Protein AF-A0AAP0WUQ5-F1 (afdb_monomer_lite)

Foldseek 3Di:
DDDDDDDDDDDDDDDDDDDDDPPPPPPPPQDWFQAPPPNPVRSVATDGFPDKAWDPDDPNDIQIETEHEDADDDPPPLLPDFWDPFDDLVCQLNQLSNCVRVVHFKYWYWYDTNFWIWTKIFGHDVVLNVLSVVQVVCLCPQAVVVLVVCVVVDVDPDCVVVVVVSDDDPDDPCRVVNSVVSVVRRVVMDGPFGDGPPDGDPDDDD

InterPro domains:
  IPR011335 Restriction endonuclease type II-like [SSF52980] (41-151)
  IPR011604 PD-(D/E)XK endonuclease-like domain superfamily [G3DSA:3.90.320.10] (23-156)
  IPR019080 YqaJ viral recombinase [PF09588] (40-101)
  IPR051703 NF-kappa-B Signaling Regulator [PTHR46609] (39-187)

Secondary structure (DSSP, 8-state):
--------------------------------EETTTT-GGGTT-EE--SEEEE---STT---EEEEEEE----SS-GGGPPPPSS--GGGHHHHHHHHHHTT-SEEEEEEEETTEEEEEEEE--HHHHHHHHHHHHHHIIIIIHHHHHHHHHS--S-HHHH-GGGSPPSS-TTHHHHHHHHHHHHHH-EEEEEEETTB-------

pLDDT: mean 79.52, std 23.61, range [27.22, 98.44]

Structure (mmCIF, N/CA/C/O backbone):
data_AF-A0AAP0WUQ5-F1
#
_entry.id   AF-A0AAP0WUQ5-F1
#
loop_
_atom_site.group_PDB
_atom_site.id
_atom_site.type_symbol
_atom_site.label_atom_id
_atom_site.label_alt_id
_atom_site.label_comp_id
_atom_site.label_asym_id
_atom_site.label_entity_id
_atom_site.label_seq_id
_atom_site.pdbx_PDB_ins_code
_atom_site.Cartn_x
_atom_site.Cartn_y
_atom_site.Cartn_z
_atom_site.occupancy
_atom_site.B_iso_or_equiv
_atom_site.auth_seq_id
_atom_site.auth_comp_id
_atom_site.auth_asym_id
_atom_site.auth_atom_id
_atom_site.pdbx_PDB_model_num
ATOM 1 N N . MET A 1 1 ? -44.887 55.608 -6.976 1.00 32.12 1 MET A N 1
ATOM 2 C CA . MET A 1 1 ? -44.140 56.815 -7.387 1.00 32.12 1 MET A CA 1
ATOM 3 C C . MET A 1 1 ? -42.758 56.378 -7.845 1.00 32.12 1 MET A C 1
ATOM 5 O O . MET A 1 1 ? -42.096 55.706 -7.069 1.00 32.12 1 MET A O 1
ATOM 9 N N . ASN A 1 2 ? -42.420 56.746 -9.091 1.00 30.72 2 ASN A N 1
ATOM 10 C CA . ASN A 1 2 ? -41.161 56.584 -9.854 1.00 30.72 2 ASN A CA 1
ATO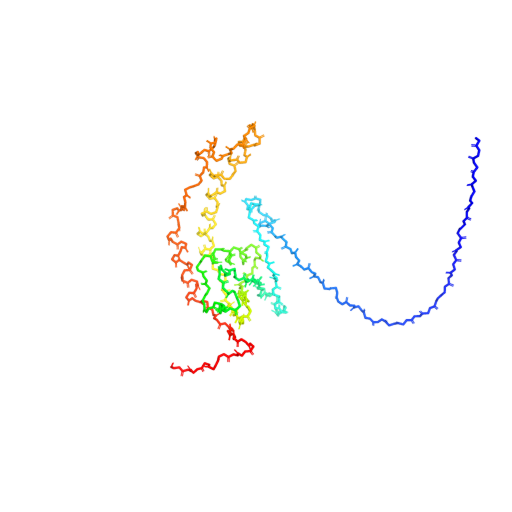M 11 C C . ASN A 1 2 ? -40.733 55.125 -10.136 1.00 30.72 2 ASN A C 1
ATOM 13 O O . ASN A 1 2 ? -40.459 54.387 -9.204 1.00 30.72 2 ASN A O 1
ATOM 17 N N . GLY A 1 3 ? -40.747 54.588 -11.370 1.00 27.61 3 GLY A N 1
ATOM 18 C CA . GLY A 1 3 ? -40.308 55.127 -12.684 1.00 27.61 3 GLY A CA 1
ATOM 19 C C . GLY A 1 3 ? -38.857 54.654 -12.910 1.00 27.61 3 GLY A C 1
ATOM 20 O O . GLY A 1 3 ? -38.065 54.838 -12.000 1.00 27.61 3 GLY A O 1
ATOM 21 N N . MET A 1 4 ? -38.393 53.971 -13.965 1.00 29.41 4 MET A N 1
ATOM 22 C CA . MET A 1 4 ? -38.595 53.962 -15.429 1.00 29.41 4 MET A CA 1
ATOM 23 C C . MET A 1 4 ? -37.992 52.619 -15.955 1.00 29.41 4 MET A C 1
ATOM 25 O O . MET A 1 4 ? -37.064 52.112 -15.337 1.00 29.41 4 MET A O 1
ATOM 29 N N . MET A 1 5 ? -38.584 51.898 -16.926 1.00 29.69 5 MET A N 1
ATOM 30 C CA . MET A 1 5 ? -38.261 51.896 -18.382 1.00 29.69 5 MET A CA 1
ATOM 31 C C . MET A 1 5 ? -36.777 51.575 -18.724 1.00 29.69 5 MET A C 1
ATOM 33 O O . MET A 1 5 ? -35.893 52.133 -18.103 1.00 29.69 5 MET A O 1
ATOM 37 N N . HIS A 1 6 ? -36.371 50.760 -19.713 1.00 29.52 6 HIS A N 1
ATOM 38 C CA . HIS A 1 6 ? -36.998 50.325 -20.965 1.00 29.52 6 HIS A CA 1
ATOM 39 C C . HIS A 1 6 ? -36.266 49.097 -21.585 1.00 29.52 6 HIS A C 1
ATOM 41 O O . HIS A 1 6 ? -35.111 48.808 -21.291 1.00 29.52 6 HIS A O 1
ATOM 47 N N . ARG A 1 7 ? -36.997 48.422 -22.481 1.00 30.56 7 ARG A N 1
ATOM 48 C CA . ARG A 1 7 ? -36.724 47.253 -23.354 1.00 30.56 7 ARG A CA 1
ATOM 49 C C . ARG A 1 7 ? -35.517 47.395 -24.312 1.00 30.56 7 ARG A C 1
ATOM 51 O O . ARG A 1 7 ? -35.267 48.500 -24.77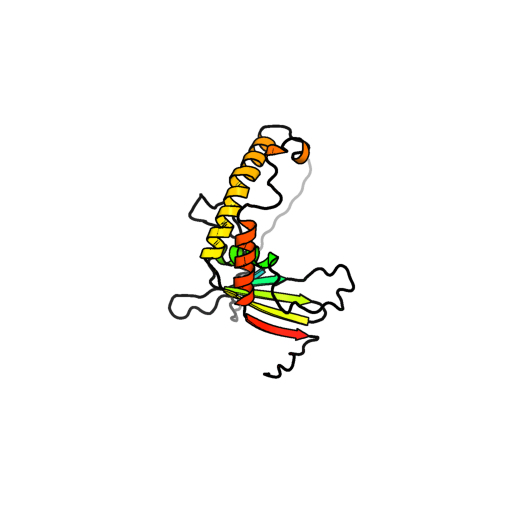1 1.00 30.56 7 ARG A O 1
ATOM 58 N N . SER A 1 8 ? -34.958 46.282 -24.819 1.00 28.86 8 SER A N 1
ATOM 59 C CA . SER A 1 8 ? -35.327 45.724 -26.149 1.00 28.86 8 SER A CA 1
ATOM 60 C C . SER A 1 8 ? -34.422 44.578 -26.635 1.00 28.86 8 SER A C 1
ATOM 62 O O . SER A 1 8 ? -33.200 44.670 -26.617 1.00 28.86 8 SER A O 1
ATOM 64 N N . MET A 1 9 ? -35.071 43.543 -27.179 1.00 30.91 9 MET A N 1
ATOM 65 C CA . MET A 1 9 ? -34.526 42.549 -28.110 1.00 30.91 9 MET A CA 1
ATOM 66 C C . MET A 1 9 ? -34.029 43.201 -29.411 1.00 30.91 9 MET A C 1
ATOM 68 O O . MET A 1 9 ? -34.664 44.140 -29.899 1.00 30.91 9 MET A O 1
ATOM 72 N N . LYS A 1 10 ? -33.009 42.596 -30.037 1.00 33.47 10 LYS A N 1
ATOM 73 C CA . LYS A 1 10 ? -32.906 42.439 -31.499 1.00 33.47 10 LYS A CA 1
ATOM 74 C C . LYS A 1 10 ? -32.262 41.090 -31.837 1.00 33.47 10 LYS A C 1
ATOM 76 O O . LYS A 1 10 ? -31.180 40.778 -31.356 1.00 33.47 10 LYS A O 1
ATOM 81 N N . GLN A 1 11 ? -32.960 40.316 -32.666 1.00 34.00 11 GLN A N 1
ATOM 82 C CA . GLN A 1 11 ? -32.428 39.186 -33.427 1.00 34.00 11 GLN A CA 1
ATOM 83 C C . GLN A 1 11 ? -31.662 39.704 -34.656 1.00 34.00 11 GLN A C 1
ATOM 85 O O . GLN A 1 11 ? -32.026 40.738 -35.219 1.00 34.00 11 GLN A O 1
ATOM 90 N N . GLY A 1 12 ? -30.653 38.952 -35.095 1.00 29.94 12 GLY A N 1
ATOM 91 C CA . GLY A 1 12 ? -29.965 39.118 -36.375 1.00 29.94 12 GLY A CA 1
ATOM 92 C C . GLY A 1 12 ? -29.298 37.800 -36.775 1.00 29.94 12 GLY A C 1
ATOM 93 O O . GLY A 1 12 ? -28.529 37.242 -35.999 1.00 29.94 12 GLY A O 1
ATOM 94 N N . VAL A 1 13 ? -29.664 37.290 -37.950 1.00 34.25 13 VAL A N 1
ATOM 95 C CA . VAL A 1 13 ? -29.296 35.991 -38.542 1.00 34.25 13 VAL A CA 1
ATOM 96 C C . VAL A 1 13 ? -28.182 36.167 -39.585 1.00 34.25 13 VAL A C 1
ATOM 98 O O . VAL A 1 13 ? -28.161 37.181 -40.279 1.00 34.25 13 VAL A O 1
ATOM 101 N N . GLY A 1 14 ? -27.349 35.128 -39.753 1.00 29.52 14 GLY A N 1
ATOM 102 C CA . GLY A 1 14 ? -26.458 34.873 -40.904 1.00 29.52 14 GLY A CA 1
ATOM 103 C C . GLY A 1 14 ? -24.976 34.906 -40.511 1.00 29.52 14 GLY A C 1
ATOM 104 O O . GLY A 1 14 ? -24.548 35.841 -39.855 1.00 29.52 14 GLY A O 1
ATOM 105 N N . GLY A 1 15 ? -24.100 33.950 -40.821 1.00 29.70 15 GLY A N 1
ATOM 106 C CA . GLY A 1 15 ? -24.098 32.816 -41.744 1.00 29.70 15 GLY A CA 1
ATOM 107 C C . GLY A 1 15 ? -22.665 32.709 -42.297 1.00 29.70 15 GLY A C 1
ATOM 108 O O . GLY A 1 15 ? -22.121 33.718 -42.732 1.00 29.70 15 GLY A O 1
ATOM 109 N N . GLY A 1 16 ? -22.029 31.532 -42.257 1.00 27.39 16 GLY A N 1
ATOM 110 C CA . GLY A 1 16 ? -20.684 31.334 -42.827 1.00 27.39 16 GLY A CA 1
ATOM 111 C C . GLY A 1 16 ? -19.876 30.253 -42.112 1.00 27.39 16 GLY A C 1
ATOM 112 O O . GLY A 1 16 ? -19.502 30.422 -40.959 1.00 27.39 16 GLY A O 1
ATOM 113 N N . GLY A 1 17 ? -19.660 29.126 -42.792 1.00 27.22 17 GLY A N 1
ATOM 114 C CA . GLY A 1 17 ? -19.104 27.902 -42.224 1.00 27.22 17 GLY A CA 1
ATOM 115 C C . GLY A 1 17 ? -17.581 27.799 -42.212 1.00 27.22 17 GLY A C 1
ATOM 116 O O . GLY A 1 17 ? -16.864 28.654 -42.723 1.00 27.22 17 GLY A O 1
ATOM 117 N N . GLY A 1 18 ? -17.107 26.663 -41.695 1.00 28.41 18 GLY A N 1
ATOM 118 C CA . GLY A 1 18 ? -15.755 26.178 -41.945 1.00 28.41 18 GLY A CA 1
ATOM 119 C C . GLY A 1 18 ? -15.103 25.448 -40.776 1.00 28.41 18 GLY A C 1
ATOM 120 O O . GLY A 1 18 ? -14.531 26.101 -39.919 1.00 28.41 18 GLY A O 1
ATOM 121 N N . ARG A 1 19 ? -15.069 24.109 -40.895 1.00 33.44 19 ARG A N 1
ATOM 122 C CA . ARG A 1 19 ? -14.004 23.182 -40.446 1.00 33.44 19 ARG A CA 1
ATOM 123 C C . ARG A 1 19 ? -13.852 23.070 -38.918 1.00 33.44 19 ARG A C 1
ATOM 125 O O . ARG A 1 19 ? -13.488 24.009 -38.238 1.00 33.44 19 ARG A O 1
ATOM 132 N N . GLY A 1 20 ? -14.159 21.928 -38.317 1.00 34.47 20 GLY A N 1
ATOM 133 C CA . GLY A 1 20 ? -13.519 20.653 -38.626 1.00 34.47 20 GLY A CA 1
ATOM 134 C C . GLY A 1 20 ? -12.408 20.443 -37.603 1.00 34.47 20 GLY A C 1
ATOM 135 O O . GLY A 1 20 ? -11.320 20.986 -37.754 1.00 34.47 20 GLY A O 1
ATOM 136 N N . GLY A 1 21 ? -12.733 19.699 -36.551 1.00 29.34 21 GLY A N 1
ATOM 137 C CA . GLY A 1 21 ? -11.849 19.411 -35.433 1.00 29.34 21 GLY A CA 1
ATOM 138 C C . GLY A 1 21 ? -12.673 19.155 -34.183 1.00 29.34 21 GLY A C 1
ATOM 139 O O . GLY A 1 21 ? -12.724 20.004 -33.299 1.00 29.34 21 GLY A O 1
ATOM 140 N N . GLU A 1 22 ? -13.352 18.007 -34.127 1.00 34.97 22 GLU A N 1
ATOM 141 C CA . GLU A 1 22 ? -13.734 17.431 -32.840 1.00 34.97 22 GLU A CA 1
ATOM 142 C C . GLU A 1 22 ? -12.432 17.205 -32.073 1.00 34.97 22 GLU A C 1
ATOM 144 O O . GLU A 1 22 ? -11.667 16.277 -32.342 1.00 34.97 22 GLU A O 1
ATOM 149 N N . VAL A 1 23 ? -12.124 18.138 -31.176 1.00 37.25 23 VAL A N 1
ATOM 150 C CA . VAL A 1 23 ? -11.109 17.935 -30.153 1.00 37.25 23 VAL A CA 1
ATOM 151 C C . VAL A 1 23 ? -11.651 16.792 -29.317 1.00 37.25 23 VAL A C 1
ATOM 153 O O . VAL A 1 23 ? -12.631 16.975 -28.597 1.00 37.25 23 VAL A O 1
ATOM 156 N N . GLY A 1 24 ? -11.059 15.609 -29.501 1.00 36.38 24 GLY A N 1
ATOM 157 C CA . GLY A 1 24 ? -11.380 14.419 -28.731 1.00 36.38 24 GLY A CA 1
ATOM 158 C C . GLY A 1 24 ? -11.493 14.810 -27.269 1.00 36.38 24 GLY A C 1
ATOM 159 O O . GLY A 1 24 ? -10.563 15.381 -26.694 1.00 36.38 24 GLY A O 1
ATOM 160 N N . GLU A 1 25 ? -12.677 14.589 -26.715 1.00 36.62 25 GLU A N 1
ATOM 161 C CA . GLU A 1 25 ? -12.984 14.882 -25.332 1.00 36.62 25 GLU A CA 1
ATOM 162 C C . GLU A 1 25 ? -11.948 14.153 -24.474 1.00 36.62 25 GLU A C 1
ATOM 164 O O . GLU A 1 25 ? -11.941 12.924 -24.378 1.00 36.62 25 GLU A O 1
ATOM 169 N N . HIS A 1 26 ? -11.003 14.904 -23.902 1.00 34.97 26 HIS A N 1
ATOM 170 C CA . HIS A 1 26 ? -10.117 14.388 -22.873 1.00 34.97 26 HIS A CA 1
ATOM 171 C C . HIS A 1 26 ? -11.007 14.019 -21.690 1.00 34.97 26 HIS A C 1
ATOM 173 O O . HIS A 1 26 ? -11.284 14.854 -20.824 1.00 34.97 26 HIS A O 1
ATOM 179 N N . ARG A 1 27 ? -11.486 12.772 -21.672 1.00 37.56 27 ARG A N 1
ATOM 180 C CA . ARG A 1 27 ? -12.224 12.201 -20.553 1.00 37.56 27 ARG A CA 1
ATOM 181 C C . ARG A 1 27 ? -11.263 12.177 -19.374 1.0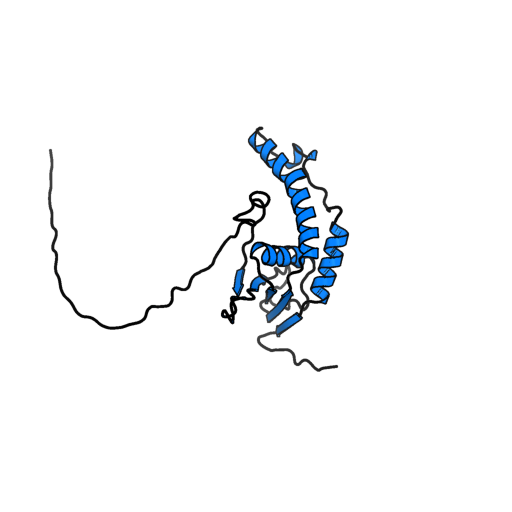0 37.56 27 ARG A C 1
ATOM 183 O O . ARG A 1 27 ? -10.409 11.305 -19.243 1.00 37.56 27 ARG A O 1
ATOM 190 N N . ARG A 1 28 ? -11.338 13.227 -18.562 1.00 39.00 28 ARG A N 1
ATOM 191 C CA . ARG A 1 28 ? -10.527 13.399 -17.366 1.00 39.00 28 ARG A CA 1
ATOM 192 C C . ARG A 1 28 ? -11.108 12.466 -16.313 1.00 39.00 28 ARG A C 1
ATOM 194 O O . ARG A 1 28 ? -11.979 12.857 -15.545 1.00 39.00 28 ARG A O 1
ATOM 201 N N . VAL A 1 29 ? -10.662 11.218 -16.320 1.00 45.06 29 VAL A N 1
ATOM 202 C CA . VAL A 1 29 ? -11.078 10.222 -15.335 1.00 45.06 29 VAL A CA 1
ATOM 203 C C . VAL A 1 29 ? -10.318 10.495 -14.034 1.00 45.06 29 VAL A C 1
ATOM 205 O O . VAL A 1 29 ? -9.322 9.855 -13.727 1.00 45.06 29 VAL A O 1
ATOM 208 N N . LYS A 1 30 ? -10.752 11.511 -13.281 1.00 48.88 30 LYS A N 1
ATOM 209 C CA . LYS A 1 30 ? -10.561 11.521 -11.826 1.00 48.88 30 LYS A CA 1
ATOM 210 C C . LYS A 1 30 ? -11.760 10.795 -11.238 1.00 48.88 30 LYS A C 1
ATOM 212 O O . LYS A 1 30 ? -12.719 11.428 -10.808 1.00 48.88 30 LYS A O 1
ATOM 217 N N . GLU A 1 31 ? -11.742 9.474 -11.319 1.00 62.38 31 GLU A N 1
ATOM 218 C CA . GLU A 1 31 ? -12.780 8.650 -10.714 1.00 62.38 31 GLU A CA 1
ATOM 219 C C . GLU A 1 31 ? -12.293 8.236 -9.325 1.00 62.38 31 GLU A C 1
ATOM 221 O O . GLU A 1 31 ? -11.398 7.410 -9.175 1.00 62.38 31 GLU A O 1
ATOM 226 N N . PHE A 1 32 ? -12.858 8.877 -8.299 1.00 67.56 32 PHE A N 1
ATOM 227 C CA . PHE A 1 32 ? -12.909 8.280 -6.971 1.00 67.56 32 PHE A CA 1
ATOM 228 C C . PHE A 1 32 ? -13.857 7.089 -7.075 1.00 67.56 32 PHE A C 1
ATOM 230 O O . PHE A 1 32 ? -15.034 7.275 -7.395 1.00 67.56 32 PHE A O 1
ATOM 237 N N . LEU A 1 33 ? -13.342 5.881 -6.861 1.00 72.50 33 LEU A N 1
ATOM 238 C CA . LEU A 1 33 ? -14.138 4.663 -6.942 1.00 72.50 33 LEU A CA 1
ATOM 239 C C . LEU A 1 33 ? -14.355 4.097 -5.547 1.00 72.50 33 LEU A C 1
ATOM 241 O O . LEU A 1 33 ? -13.400 3.855 -4.812 1.00 72.50 33 LEU A O 1
ATOM 245 N N . VAL A 1 34 ? -15.622 3.871 -5.209 1.00 70.69 34 VAL A N 1
ATOM 246 C CA . VAL A 1 34 ? -16.022 3.062 -4.057 1.00 70.69 34 VAL A CA 1
ATOM 247 C C . VAL A 1 34 ? -16.054 1.607 -4.513 1.00 70.69 34 VAL A C 1
ATOM 249 O O . VAL A 1 34 ? -16.606 1.292 -5.573 1.00 70.69 34 VAL A O 1
ATOM 252 N N . TYR A 1 35 ? -15.413 0.732 -3.747 1.00 67.88 35 TYR A N 1
ATOM 253 C CA . TYR A 1 35 ? -15.346 -0.690 -4.041 1.00 67.88 35 TYR A CA 1
ATOM 254 C C . TYR A 1 35 ? -16.743 -1.303 -3.989 1.00 67.88 35 TYR A C 1
ATOM 256 O O . TYR A 1 35 ? -17.580 -0.903 -3.186 1.00 67.88 35 TYR A O 1
ATOM 264 N N . GLY A 1 36 ? -17.007 -2.267 -4.871 1.00 57.31 36 GLY A N 1
ATOM 265 C CA . GLY A 1 36 ? -18.298 -2.943 -4.872 1.00 57.31 36 GLY A CA 1
ATOM 266 C C . GLY A 1 36 ? -19.472 -2.018 -5.204 1.00 57.31 36 GLY A C 1
ATOM 267 O O . GLY A 1 36 ? -20.509 -2.108 -4.563 1.00 57.31 36 GLY A O 1
ATOM 268 N N . ASN A 1 37 ? -19.392 -1.199 -6.262 1.00 53.69 37 ASN A N 1
ATOM 269 C CA . ASN A 1 37 ? -20.534 -0.399 -6.762 1.00 53.69 37 ASN A CA 1
ATOM 270 C C . ASN A 1 37 ? -21.787 -1.251 -7.141 1.00 53.69 37 ASN A C 1
ATOM 272 O O . ASN A 1 37 ? -22.817 -0.727 -7.556 1.00 53.69 37 ASN A O 1
ATOM 276 N N . THR A 1 38 ? -21.698 -2.580 -6.996 1.00 51.81 38 THR A N 1
ATOM 277 C CA . THR A 1 38 ? -22.772 -3.581 -7.083 1.00 51.81 38 THR A CA 1
ATOM 278 C C . THR A 1 38 ? -22.887 -4.504 -5.850 1.00 51.81 38 THR A C 1
ATOM 280 O O . THR A 1 38 ? -23.856 -5.256 -5.768 1.00 51.81 38 THR A O 1
ATOM 283 N N . ASN A 1 39 ? -21.945 -4.463 -4.894 1.00 61.16 39 ASN A N 1
ATOM 284 C CA . ASN A 1 39 ? -21.931 -5.252 -3.657 1.00 61.16 39 ASN A CA 1
ATOM 285 C C . ASN A 1 39 ? -21.860 -4.330 -2.425 1.00 61.16 39 ASN A C 1
ATOM 287 O O . ASN A 1 39 ? -20.799 -3.821 -2.073 1.00 61.16 39 ASN A O 1
ATOM 291 N N . LEU A 1 40 ? -23.003 -4.149 -1.759 1.00 67.00 40 LEU A N 1
ATOM 292 C CA . LEU A 1 40 ? -23.164 -3.245 -0.613 1.00 67.00 40 LEU A CA 1
ATOM 293 C C . LEU A 1 40 ? -22.309 -3.623 0.610 1.00 67.00 40 LEU A C 1
ATOM 295 O O . LEU A 1 40 ? -22.149 -2.801 1.504 1.00 67.00 40 LEU A O 1
ATOM 299 N N . GLU A 1 41 ? -21.757 -4.838 0.672 1.00 74.56 41 GLU A N 1
ATOM 300 C CA . GLU A 1 41 ? -20.924 -5.289 1.799 1.00 74.56 41 GLU A CA 1
ATOM 301 C C . GLU A 1 41 ? -19.550 -4.596 1.865 1.00 74.56 41 GLU A C 1
ATOM 303 O O . GLU A 1 41 ? -18.878 -4.640 2.897 1.00 74.56 41 GLU A O 1
ATOM 308 N N . ASP A 1 42 ? -19.142 -3.943 0.775 1.00 81.62 42 ASP A N 1
ATOM 309 C CA . ASP A 1 42 ? -17.801 -3.396 0.563 1.00 81.62 42 ASP A CA 1
ATOM 310 C C . ASP A 1 42 ? -17.773 -1.867 0.361 1.00 81.62 42 ASP A C 1
ATOM 312 O O . ASP A 1 42 ? -16.724 -1.298 0.052 1.00 81.62 42 ASP A O 1
ATOM 316 N N . ASP A 1 43 ? -18.899 -1.185 0.599 1.00 85.06 43 ASP A N 1
ATOM 317 C CA . ASP A 1 43 ? -19.091 0.264 0.393 1.00 85.06 43 ASP A CA 1
ATOM 318 C C . ASP A 1 43 ? -18.188 1.173 1.255 1.00 85.06 43 ASP A C 1
ATOM 320 O O . ASP A 1 43 ? -18.138 2.395 1.090 1.00 85.06 43 ASP A O 1
ATOM 324 N N . TRP A 1 44 ? -17.455 0.565 2.179 1.00 90.69 44 TRP A N 1
ATOM 325 C CA . TRP A 1 44 ? -16.521 1.190 3.097 1.00 90.69 44 TRP A CA 1
ATOM 326 C C . TRP A 1 44 ? -15.082 1.253 2.570 1.00 90.69 44 TRP A C 1
ATOM 328 O O . TRP A 1 44 ? -14.223 1.876 3.201 1.00 90.69 44 TRP A O 1
ATOM 338 N N . LEU A 1 45 ? -14.806 0.635 1.419 1.00 92.75 45 LEU A N 1
ATOM 339 C CA . LEU A 1 45 ? -13.521 0.702 0.729 1.00 92.75 45 LEU A CA 1
ATOM 340 C C . LEU A 1 45 ? -13.606 1.642 -0.470 1.00 92.75 45 LEU A C 1
ATOM 342 O O . LEU A 1 45 ? -14.568 1.619 -1.230 1.00 92.75 45 LEU A O 1
ATOM 346 N N . ALA A 1 46 ? -12.571 2.452 -0.678 1.00 92.00 46 ALA A N 1
ATOM 347 C CA . ALA A 1 46 ? -12.484 3.322 -1.842 1.00 92.00 46 ALA A CA 1
ATOM 348 C C . ALA A 1 46 ? -11.035 3.567 -2.274 1.00 92.00 46 ALA A C 1
ATOM 350 O O . ALA A 1 46 ? -10.100 3.448 -1.479 1.00 92.00 46 ALA A O 1
ATOM 351 N N . ALA A 1 47 ? -10.869 3.936 -3.540 1.00 91.94 47 ALA A N 1
ATOM 352 C CA . ALA A 1 47 ? -9.596 4.212 -4.182 1.00 91.94 47 ALA A CA 1
ATOM 353 C C . ALA A 1 47 ? -9.631 5.545 -4.933 1.00 91.94 47 ALA A C 1
ATOM 355 O O . ALA A 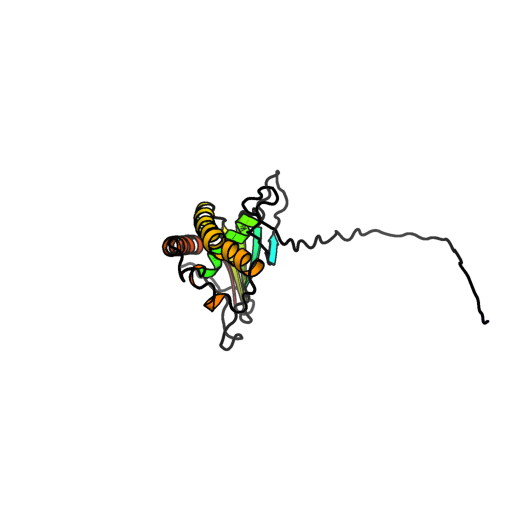1 47 ? -10.653 5.967 -5.475 1.00 91.94 47 ALA A O 1
ATOM 356 N N . SER A 1 48 ? -8.471 6.193 -4.985 1.00 92.88 48 SER A N 1
ATOM 357 C CA . SER A 1 48 ? -8.231 7.393 -5.780 1.00 92.88 48 SER A CA 1
ATOM 358 C C . SER A 1 48 ? -6.837 7.283 -6.391 1.00 92.88 48 SER A C 1
ATOM 360 O O . SER A 1 48 ? -5.880 7.729 -5.756 1.00 92.88 48 SER A O 1
ATOM 362 N N . PRO A 1 49 ? -6.693 6.661 -7.569 1.00 93.75 49 PRO A N 1
ATOM 363 C CA . PRO A 1 49 ? -5.399 6.571 -8.232 1.00 93.75 49 PRO A CA 1
ATOM 364 C C . PRO A 1 49 ? -4.953 7.937 -8.772 1.00 93.75 49 PRO A C 1
ATOM 366 O O . PRO A 1 49 ? -5.788 8.792 -9.083 1.00 93.75 49 PRO A O 1
ATOM 369 N N . ASP A 1 50 ? -3.645 8.128 -8.958 1.00 94.31 50 ASP A N 1
ATOM 370 C CA . ASP A 1 50 ? -3.119 9.322 -9.638 1.00 94.31 50 ASP A CA 1
ATOM 371 C C . ASP A 1 50 ? -3.432 9.314 -11.141 1.00 94.31 50 ASP A C 1
ATOM 373 O O . ASP A 1 50 ? -3.568 10.370 -11.768 1.00 94.31 50 ASP A O 1
ATOM 377 N N . GLY A 1 51 ? -3.595 8.124 -11.724 1.00 91.81 51 GLY A N 1
ATOM 378 C CA . GLY A 1 51 ? -4.097 7.947 -13.080 1.00 91.81 51 GLY A CA 1
ATOM 379 C C . GLY A 1 51 ? -4.471 6.503 -13.403 1.00 91.81 51 GLY A C 1
ATOM 380 O O . GLY A 1 51 ? -4.180 5.575 -12.652 1.00 91.81 51 GLY A O 1
ATOM 381 N N . VAL A 1 52 ? -5.101 6.316 -14.560 1.00 90.62 52 VAL A N 1
ATOM 382 C CA . VAL A 1 52 ? -5.402 5.001 -15.139 1.00 90.62 52 VAL A CA 1
ATOM 383 C C . VAL A 1 52 ? -4.690 4.903 -16.481 1.00 90.62 52 VAL A C 1
ATOM 385 O O . VAL A 1 52 ? -4.728 5.843 -17.278 1.00 90.62 52 VAL A O 1
ATOM 388 N N . VAL A 1 53 ? -4.040 3.772 -16.731 1.00 85.69 53 VAL A N 1
ATOM 389 C CA . VAL A 1 53 ? -3.401 3.451 -18.004 1.00 85.69 53 VAL A CA 1
ATOM 390 C C . VAL A 1 53 ? -4.265 2.419 -18.713 1.00 85.69 53 VAL A C 1
ATOM 392 O O . VAL A 1 53 ? -4.440 1.304 -18.234 1.00 85.69 53 VAL A O 1
ATOM 395 N N . ILE A 1 54 ? -4.846 2.802 -19.846 1.00 80.50 54 ILE A N 1
ATOM 396 C CA . ILE A 1 54 ? -5.689 1.914 -20.648 1.00 80.50 54 ILE A CA 1
ATOM 397 C C . ILE A 1 54 ? -4.889 1.531 -21.885 1.00 80.50 54 ILE A C 1
ATOM 399 O O . ILE A 1 54 ? -4.708 2.360 -22.781 1.00 80.50 54 ILE A O 1
ATOM 403 N N . ASP A 1 55 ? -4.419 0.285 -21.945 1.00 66.44 55 ASP A N 1
ATOM 404 C CA . ASP A 1 55 ? -3.899 -0.252 -23.198 1.00 66.44 55 ASP A CA 1
ATOM 405 C C . ASP A 1 55 ? -5.048 -0.402 -24.197 1.00 66.44 55 ASP A C 1
ATOM 407 O O . ASP A 1 55 ? -6.159 -0.814 -23.844 1.00 66.44 55 ASP A O 1
ATOM 411 N N . LYS A 1 56 ? -4.807 -0.007 -25.454 1.00 55.44 56 LYS A N 1
ATOM 412 C CA . LYS A 1 56 ? -5.824 -0.070 -26.513 1.00 55.44 56 LYS A CA 1
ATOM 413 C C . LYS A 1 56 ? -6.437 -1.467 -26.540 1.00 55.44 56 LYS A C 1
ATOM 415 O O . LYS A 1 56 ? -5.717 -2.449 -26.684 1.00 55.44 56 LYS A O 1
ATOM 420 N N . ILE A 1 57 ? -7.767 -1.521 -26.451 1.00 53.47 57 ILE A N 1
ATOM 421 C CA . ILE A 1 57 ? -8.566 -2.747 -26.508 1.00 53.47 57 ILE A CA 1
ATOM 422 C C . ILE A 1 57 ? -8.148 -3.558 -27.740 1.00 53.47 57 ILE A C 1
ATOM 424 O O . ILE A 1 57 ? -8.523 -3.238 -28.868 1.00 53.47 57 ILE A O 1
ATOM 428 N N . LEU A 1 58 ? -7.382 -4.621 -27.523 1.00 44.22 58 LEU A N 1
ATOM 429 C CA . LEU A 1 58 ? -7.148 -5.672 -28.498 1.00 44.22 58 LEU A CA 1
ATOM 430 C C . LEU A 1 58 ? -7.954 -6.878 -28.016 1.00 44.22 58 LEU A C 1
ATOM 432 O O . LEU A 1 58 ? -7.685 -7.436 -26.960 1.00 44.22 58 LEU A O 1
ATOM 436 N N . TYR A 1 59 ? -8.979 -7.253 -28.782 1.00 44.97 59 TYR A N 1
ATOM 437 C CA . TYR A 1 59 ? -9.732 -8.502 -28.598 1.00 44.97 59 TYR A CA 1
ATOM 438 C C . TYR A 1 59 ? -10.514 -8.658 -27.278 1.00 44.97 59 TYR A C 1
ATOM 440 O O . TYR A 1 59 ? -10.616 -9.756 -26.742 1.00 44.97 59 TYR A O 1
ATOM 448 N N . GLY A 1 60 ? -11.128 -7.585 -26.768 1.00 47.91 60 GLY A N 1
ATOM 449 C CA . GLY A 1 60 ? -12.178 -7.696 -25.740 1.00 47.91 60 GLY A CA 1
ATOM 450 C C . GLY A 1 60 ? -11.710 -7.999 -24.312 1.00 47.91 60 GLY A C 1
ATOM 451 O O . GLY A 1 60 ? -12.554 -8.117 -23.430 1.00 47.91 60 GLY A O 1
ATOM 452 N N . SER A 1 61 ? -10.399 -8.061 -24.065 1.00 50.12 61 SER A N 1
ATOM 453 C CA . SER A 1 61 ? -9.812 -8.102 -22.723 1.00 50.12 61 SER A CA 1
ATOM 454 C C . SER A 1 61 ? -8.766 -6.998 -22.619 1.00 50.12 61 SER A C 1
ATOM 456 O O . SER A 1 61 ? -7.633 -7.156 -23.062 1.00 50.12 61 SER A O 1
ATOM 458 N N . SER A 1 62 ? -9.154 -5.835 -22.102 1.00 52.69 62 SER A N 1
ATOM 459 C CA . SER A 1 62 ? -8.208 -4.761 -21.800 1.00 52.69 62 SER A CA 1
ATOM 460 C C . SER A 1 62 ? -7.516 -5.056 -20.471 1.00 52.69 62 SER A C 1
ATOM 462 O O . SER A 1 62 ? -8.164 -4.987 -19.430 1.00 52.69 62 SER A O 1
ATOM 464 N N . SER A 1 63 ? -6.212 -5.344 -20.504 1.00 68.44 63 SER A N 1
ATOM 465 C CA . SER A 1 63 ? -5.346 -5.295 -19.322 1.00 68.44 63 SER A CA 1
ATOM 466 C C . SER A 1 63 ? -5.103 -3.829 -18.964 1.00 68.44 63 SER A C 1
ATOM 468 O O . SER A 1 63 ? -4.209 -3.180 -19.512 1.00 68.44 63 SER A O 1
ATOM 470 N N . GLY A 1 64 ? -5.962 -3.272 -18.118 1.00 83.44 64 GLY A N 1
ATOM 471 C CA . GLY A 1 64 ? -5.801 -1.915 -17.607 1.00 83.44 64 GLY A CA 1
ATOM 472 C C . GLY A 1 64 ? -4.799 -1.866 -16.455 1.00 83.44 64 GLY A C 1
ATOM 473 O O . GLY A 1 64 ? -4.623 -2.841 -15.720 1.00 83.44 64 GLY A O 1
ATOM 474 N N . GLY A 1 65 ? -4.150 -0.716 -16.306 1.00 90.00 65 GLY A N 1
ATOM 475 C CA . GLY A 1 65 ? -3.184 -0.447 -15.256 1.00 90.00 65 GLY A CA 1
ATOM 476 C C . GLY A 1 65 ? -3.540 0.772 -14.416 1.00 90.00 65 GLY A C 1
ATOM 477 O O . GLY A 1 65 ? -4.221 1.694 -14.868 1.00 90.00 65 GLY A O 1
ATOM 478 N N . VAL A 1 66 ? -3.030 0.806 -13.189 1.00 94.00 66 VAL A N 1
ATOM 479 C CA . VAL A 1 66 ? -3.085 1.985 -12.314 1.00 94.00 66 VAL A CA 1
ATOM 480 C C . VAL A 1 66 ? -1.759 2.740 -12.371 1.00 94.00 66 VAL A C 1
ATOM 482 O O . VAL A 1 66 ? -0.696 2.126 -12.359 1.00 94.00 66 VAL A O 1
ATOM 485 N N . LEU A 1 67 ? -1.800 4.071 -12.384 1.00 95.31 67 LEU A N 1
ATOM 486 C CA . LEU A 1 67 ? -0.640 4.920 -12.123 1.00 95.31 67 LEU A CA 1
ATOM 487 C C . LEU A 1 67 ? -0.723 5.466 -10.693 1.00 95.31 67 LEU A C 1
ATOM 489 O O . LEU A 1 67 ? -1.713 6.097 -10.330 1.00 95.31 67 LEU A O 1
ATOM 493 N N . GLU A 1 68 ? 0.340 5.259 -9.921 1.00 97.38 68 GLU A N 1
ATOM 494 C CA . GLU A 1 68 ? 0.562 5.884 -8.614 1.00 97.38 68 GLU A CA 1
ATOM 495 C C . GLU A 1 68 ? 1.893 6.643 -8.656 1.00 97.38 68 GLU A C 1
ATOM 497 O O . GLU A 1 68 ? 2.939 6.069 -8.967 1.00 97.38 68 GLU A O 1
ATOM 502 N N . ILE A 1 69 ? 1.864 7.932 -8.335 1.00 96.25 69 ILE A N 1
ATOM 503 C CA . ILE A 1 69 ? 3.005 8.840 -8.320 1.00 96.25 69 ILE A CA 1
ATOM 504 C C . ILE A 1 69 ? 3.374 9.145 -6.869 1.00 96.25 69 ILE A C 1
ATOM 506 O O . ILE A 1 69 ? 2.618 9.742 -6.106 1.00 96.25 69 ILE A O 1
ATOM 510 N N . LYS A 1 70 ? 4.603 8.811 -6.482 1.00 94.44 70 LYS A N 1
ATOM 511 C CA . LYS A 1 70 ? 5.182 9.227 -5.206 1.00 94.44 70 LYS A CA 1
ATOM 512 C C . LYS A 1 70 ? 6.232 10.306 -5.414 1.00 94.44 70 LYS A C 1
ATOM 514 O O . LYS A 1 70 ? 7.214 10.114 -6.125 1.00 94.44 70 LYS A O 1
ATOM 519 N N . CYS A 1 71 ? 6.067 11.401 -4.682 1.00 91.75 71 CYS A N 1
ATOM 520 C CA . CYS A 1 71 ? 7.092 12.416 -4.465 1.00 91.75 71 CYS A CA 1
ATOM 521 C C . CYS A 1 71 ? 7.525 12.320 -2.995 1.00 91.75 71 CYS A C 1
ATOM 523 O O . CYS A 1 71 ? 6.863 12.910 -2.137 1.00 91.75 71 CYS A O 1
ATOM 525 N N . PRO A 1 72 ? 8.551 11.519 -2.654 1.00 84.50 72 PRO A N 1
ATOM 526 C CA . PRO A 1 72 ? 8.886 11.259 -1.262 1.00 84.50 72 PRO A CA 1
ATOM 527 C C . PRO A 1 72 ? 9.300 12.547 -0.549 1.00 84.50 72 PRO A C 1
ATOM 529 O O . PRO A 1 72 ? 10.107 13.321 -1.064 1.00 84.50 72 PRO A O 1
ATOM 532 N N . PHE A 1 73 ? 8.774 12.764 0.656 1.00 75.88 73 PHE A N 1
ATOM 533 C CA . PHE A 1 73 ? 9.230 13.858 1.503 1.00 75.88 73 PHE A CA 1
ATOM 534 C C . PHE A 1 73 ? 10.555 13.471 2.161 1.00 75.88 73 PHE A C 1
ATOM 536 O O . PHE A 1 73 ? 10.632 12.488 2.901 1.00 75.88 73 PHE A O 1
ATOM 543 N N . PHE A 1 74 ? 11.604 14.243 1.898 1.00 73.38 74 PHE A N 1
ATOM 544 C CA . PHE A 1 74 ? 12.902 14.059 2.531 1.00 73.38 74 PHE A CA 1
ATOM 545 C C . PHE A 1 74 ? 13.063 15.142 3.598 1.00 73.38 74 PHE A C 1
ATOM 547 O O . PHE A 1 74 ? 13.196 16.313 3.266 1.00 73.38 74 PHE A O 1
ATOM 554 N N . ASN A 1 75 ? 13.085 14.752 4.878 1.00 63.78 75 ASN A N 1
ATOM 555 C CA . ASN A 1 75 ? 13.302 15.645 6.035 1.00 63.78 75 ASN A CA 1
ATOM 556 C C . ASN A 1 75 ? 14.694 16.336 6.047 1.00 63.78 75 ASN A C 1
ATOM 558 O O . ASN A 1 75 ? 15.058 16.978 7.029 1.00 63.78 75 ASN A O 1
ATOM 562 N N . ALA A 1 76 ? 15.493 16.151 4.995 1.00 63.22 76 ALA A N 1
ATOM 563 C CA . ALA A 1 76 ? 16.836 16.683 4.796 1.00 63.22 76 ALA A CA 1
ATOM 564 C C . ALA A 1 76 ? 16.874 17.478 3.477 1.00 63.22 76 ALA A C 1
ATOM 566 O O . ALA A 1 76 ? 15.836 17.895 2.969 1.00 63.22 76 ALA A O 1
ATOM 567 N N . ASP A 1 77 ? 18.058 17.680 2.896 1.00 66.75 77 ASP A N 1
ATOM 568 C CA . ASP A 1 77 ? 18.197 18.323 1.590 1.00 66.75 77 ASP A CA 1
ATOM 569 C C . ASP A 1 77 ? 17.578 17.458 0.473 1.00 66.75 77 ASP A C 1
ATOM 571 O O . ASP A 1 77 ? 18.239 16.624 -0.152 1.00 66.75 77 ASP A O 1
ATOM 575 N N . ALA A 1 78 ? 16.278 17.653 0.237 1.00 64.56 78 ALA A N 1
ATOM 576 C CA . ALA A 1 78 ? 15.492 16.973 -0.788 1.00 64.56 78 ALA A CA 1
ATOM 577 C C . ALA A 1 78 ? 16.075 17.143 -2.201 1.00 64.56 78 ALA A C 1
ATOM 579 O O . ALA A 1 78 ? 15.781 16.332 -3.078 1.00 64.56 78 ALA A O 1
ATOM 580 N N . SER A 1 79 ? 16.947 18.140 -2.421 1.00 67.19 79 SER A N 1
ATOM 581 C CA . SER A 1 79 ? 17.653 18.317 -3.694 1.00 67.19 79 SER A CA 1
ATOM 582 C C . SER A 1 79 ? 18.668 17.203 -3.985 1.00 67.19 79 SER A C 1
ATOM 584 O O . SER A 1 79 ? 19.096 17.047 -5.129 1.00 67.19 79 SER A O 1
ATOM 586 N N . ARG A 1 80 ? 19.028 16.395 -2.975 1.00 70.94 80 ARG A N 1
ATOM 587 C CA . ARG A 1 80 ? 20.077 15.364 -3.049 1.00 70.94 80 ARG A CA 1
ATOM 588 C C . ARG A 1 80 ? 19.589 13.943 -2.788 1.00 70.94 80 ARG A C 1
ATOM 590 O O . ARG A 1 80 ? 20.409 13.036 -2.636 1.00 70.94 80 ARG A O 1
ATOM 597 N N . ALA A 1 81 ? 18.281 13.728 -2.707 1.00 84.06 81 ALA A N 1
ATOM 598 C CA . ALA A 1 81 ? 17.745 12.399 -2.473 1.00 84.06 81 ALA A CA 1
ATOM 599 C C . ALA A 1 81 ? 17.458 11.678 -3.803 1.00 84.06 81 ALA A C 1
ATOM 601 O O . ALA A 1 81 ? 16.629 12.154 -4.589 1.00 84.06 81 ALA A O 1
ATOM 602 N N . PRO A 1 82 ? 18.111 10.535 -4.082 1.00 87.81 82 PRO A N 1
ATOM 603 C CA . PRO A 1 82 ? 17.835 9.782 -5.296 1.00 87.81 82 PRO A CA 1
ATOM 604 C C . PRO A 1 82 ? 16.430 9.157 -5.242 1.00 87.81 82 PRO A C 1
ATOM 606 O O . PRO A 1 82 ? 15.932 8.856 -4.149 1.00 87.81 82 PRO A O 1
ATOM 609 N N . PRO A 1 83 ? 15.799 8.905 -6.402 1.00 92.31 83 PRO A N 1
ATOM 610 C CA . PRO A 1 83 ? 14.601 8.082 -6.474 1.00 92.31 83 PRO A CA 1
ATOM 611 C C . PRO A 1 83 ? 14.869 6.685 -5.905 1.00 92.31 83 PRO A C 1
ATOM 613 O O . PRO A 1 83 ? 16.008 6.208 -5.815 1.00 92.31 83 PRO A O 1
ATOM 616 N N . TRP A 1 84 ? 13.802 6.004 -5.504 1.00 94.38 84 TRP A N 1
ATOM 617 C CA . TRP A 1 84 ? 13.925 4.673 -4.928 1.00 94.38 84 TRP A CA 1
ATOM 618 C C . TRP A 1 84 ? 14.376 3.659 -5.981 1.00 94.38 84 TRP A C 1
ATOM 620 O O . TRP A 1 84 ? 13.901 3.673 -7.111 1.00 94.38 84 TRP A O 1
ATOM 630 N N . LYS A 1 85 ? 15.270 2.743 -5.597 1.00 94.94 85 LYS A N 1
ATOM 631 C CA . LYS A 1 85 ? 15.661 1.572 -6.413 1.00 94.94 85 LYS A CA 1
ATOM 632 C C . LYS A 1 85 ? 14.807 0.336 -6.134 1.00 94.94 85 LYS A C 1
ATOM 634 O O . LYS A 1 85 ? 14.941 -0.674 -6.810 1.00 94.94 85 LYS A O 1
ATOM 639 N N . ARG A 1 86 ? 13.967 0.409 -5.102 1.00 95.94 86 ARG A N 1
ATOM 640 C CA . ARG A 1 86 ? 13.077 -0.656 -4.653 1.00 95.94 86 ARG A CA 1
ATOM 641 C C . ARG A 1 86 ? 11.851 -0.035 -3.994 1.00 95.94 86 ARG A C 1
ATOM 643 O O . ARG A 1 86 ? 12.005 0.901 -3.211 1.00 95.94 86 ARG A O 1
ATOM 650 N N . VAL A 1 87 ? 10.664 -0.565 -4.281 1.00 96.56 87 VAL A N 1
ATOM 651 C CA . VAL A 1 87 ? 9.413 -0.098 -3.667 1.00 96.56 87 VAL A CA 1
ATOM 652 C C . VAL A 1 87 ? 9.446 -0.359 -2.149 1.00 96.56 87 VAL A C 1
ATOM 654 O O . VAL A 1 87 ? 9.740 -1.486 -1.733 1.00 96.56 87 VAL A O 1
ATOM 657 N N . PRO A 1 88 ? 9.168 0.642 -1.292 1.00 96.19 88 PRO A N 1
ATOM 658 C CA . PRO A 1 88 ? 9.060 0.424 0.147 1.00 96.19 88 PRO A CA 1
ATOM 659 C C . PRO A 1 88 ? 7.897 -0.509 0.502 1.00 96.19 88 PRO A C 1
ATOM 661 O O . PRO A 1 88 ? 6.804 -0.386 -0.045 1.00 96.19 88 PRO A O 1
ATOM 664 N N . LEU A 1 89 ? 8.099 -1.408 1.473 1.00 97.44 89 LEU A N 1
ATOM 665 C CA . LEU A 1 89 ? 7.092 -2.419 1.838 1.00 97.44 89 LEU A CA 1
ATOM 666 C C . LEU A 1 89 ? 5.749 -1.806 2.258 1.00 97.44 89 LEU A C 1
ATOM 668 O O . LEU A 1 89 ? 4.698 -2.357 1.949 1.00 97.44 89 LEU A O 1
ATOM 672 N N . TYR A 1 90 ? 5.779 -0.649 2.926 1.00 95.38 90 TYR A N 1
ATOM 673 C CA . TYR A 1 90 ? 4.571 0.042 3.380 1.00 95.38 90 TYR A CA 1
ATOM 674 C C . TYR A 1 90 ? 3.724 0.613 2.230 1.00 95.38 90 TYR A C 1
ATOM 676 O O . TYR A 1 90 ? 2.577 0.982 2.459 1.00 95.38 90 TYR A O 1
ATOM 684 N N . CYS A 1 91 ? 4.255 0.684 1.004 1.00 97.62 91 CYS A N 1
ATOM 685 C CA . CYS A 1 91 ? 3.493 1.095 -0.175 1.00 97.62 91 CYS A CA 1
ATOM 686 C C . CYS A 1 91 ? 2.669 -0.052 -0.777 1.00 97.62 91 CYS A C 1
ATOM 688 O O . CYS A 1 91 ? 1.722 0.215 -1.511 1.00 97.62 91 CYS A O 1
ATOM 690 N N . ILE A 1 92 ? 2.998 -1.314 -0.475 1.00 98.38 92 ILE A N 1
ATOM 691 C CA . ILE A 1 92 ? 2.347 -2.478 -1.095 1.00 98.38 92 ILE A CA 1
ATOM 692 C C . ILE A 1 92 ? 0.873 -2.628 -0.719 1.00 98.38 92 ILE A C 1
ATOM 694 O O . ILE A 1 92 ? 0.088 -2.856 -1.639 1.00 98.38 92 ILE A O 1
ATOM 698 N N . PRO A 1 93 ? 0.447 -2.422 0.546 1.00 98.12 93 PRO A N 1
ATOM 699 C CA . PRO A 1 93 ? -0.976 -2.440 0.870 1.00 98.12 93 PRO A CA 1
ATOM 700 C C . PRO A 1 93 ? -1.791 -1.448 0.030 1.00 98.12 93 PRO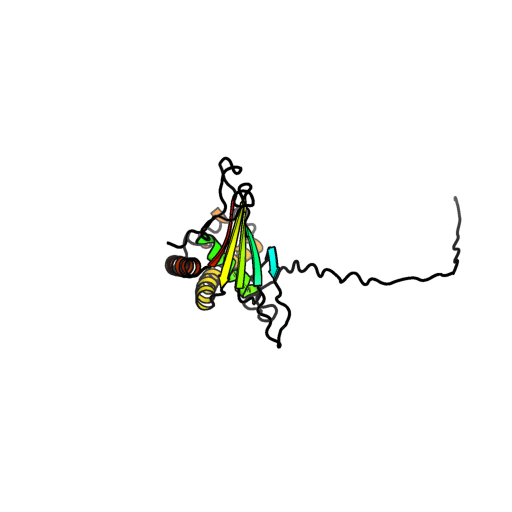 A C 1
ATOM 702 O O . PRO A 1 93 ? -2.838 -1.806 -0.502 1.00 98.12 93 PRO A O 1
ATOM 705 N N . GLN A 1 94 ? -1.281 -0.220 -0.147 1.00 97.44 94 GLN A N 1
ATOM 706 C CA . GLN A 1 94 ? -1.937 0.795 -0.975 1.00 97.44 94 GLN A CA 1
ATOM 707 C C . GLN A 1 94 ? -1.945 0.379 -2.453 1.00 97.44 94 GLN A C 1
ATOM 709 O O . GLN A 1 94 ? -2.981 0.473 -3.102 1.00 97.44 94 GLN A O 1
ATOM 714 N N . ALA A 1 95 ? -0.814 -0.104 -2.977 1.00 97.62 95 ALA A N 1
ATOM 715 C CA . ALA A 1 95 ? -0.699 -0.512 -4.375 1.00 97.62 95 ALA A CA 1
ATOM 716 C C . ALA A 1 95 ? -1.693 -1.626 -4.739 1.00 97.62 95 ALA A C 1
ATOM 718 O O . ALA A 1 95 ? -2.410 -1.524 -5.733 1.00 97.62 95 ALA A O 1
ATOM 719 N N . GLN A 1 96 ? -1.764 -2.666 -3.906 1.00 98.12 96 GLN A N 1
ATOM 720 C CA . GLN A 1 96 ? -2.665 -3.799 -4.113 1.00 98.12 96 GLN A CA 1
ATOM 721 C C . GLN A 1 96 ? -4.132 -3.394 -3.942 1.00 98.12 96 GLN A C 1
ATOM 723 O O . GLN A 1 96 ? -4.957 -3.770 -4.768 1.00 98.12 96 GLN A O 1
ATOM 728 N N . GLY A 1 97 ? -4.451 -2.554 -2.949 1.00 96.69 97 GLY A N 1
ATOM 729 C CA . GLY A 1 97 ? -5.811 -2.041 -2.779 1.00 96.69 97 GLY A CA 1
ATOM 730 C C . GLY A 1 97 ? -6.286 -1.165 -3.933 1.00 96.69 97 GLY A C 1
ATOM 731 O O . GLY A 1 97 ? -7.426 -1.296 -4.360 1.00 96.69 97 GLY A O 1
ATOM 732 N N . LEU A 1 98 ? -5.418 -0.323 -4.498 1.00 95.62 98 LEU A N 1
ATOM 733 C CA . LEU A 1 98 ? -5.756 0.447 -5.695 1.00 95.62 98 LEU A CA 1
ATOM 734 C C . LEU A 1 98 ? -6.050 -0.473 -6.887 1.00 95.62 98 LEU A C 1
ATOM 736 O O . LEU A 1 98 ? -7.075 -0.298 -7.535 1.00 95.62 98 LEU A O 1
ATOM 740 N N . MET A 1 99 ? -5.188 -1.454 -7.174 1.00 95.12 99 MET A N 1
ATOM 741 C CA . MET A 1 99 ? -5.409 -2.377 -8.296 1.00 95.12 99 MET A CA 1
ATOM 742 C C . MET A 1 99 ? -6.690 -3.190 -8.130 1.00 95.12 99 MET A C 1
ATOM 744 O O . MET A 1 99 ? -7.444 -3.332 -9.088 1.00 95.12 99 MET A O 1
ATOM 748 N N . GLU A 1 100 ? -6.969 -3.680 -6.924 1.00 94.12 100 GLU A N 1
ATOM 749 C CA . GLU A 1 100 ? -8.188 -4.442 -6.685 1.00 94.12 100 GLU A CA 1
ATOM 750 C C . GLU A 1 100 ? -9.441 -3.566 -6.797 1.00 94.12 100 GLU A C 1
ATOM 752 O O . GLU A 1 100 ? -10.381 -3.924 -7.506 1.00 94.12 100 GLU A O 1
ATOM 757 N N . ILE A 1 101 ? -9.460 -2.397 -6.145 1.00 91.69 101 ILE A N 1
ATOM 758 C CA . ILE A 1 101 ? -10.650 -1.537 -6.141 1.00 91.69 101 ILE A CA 1
ATOM 759 C C . ILE A 1 101 ? -10.955 -1.002 -7.542 1.00 91.69 101 ILE A C 1
ATOM 761 O O . ILE A 1 101 ? -12.119 -0.886 -7.923 1.00 91.69 101 ILE A O 1
ATOM 765 N N . MET A 1 102 ? -9.912 -0.718 -8.324 1.00 89.06 102 MET A N 1
ATOM 766 C CA . MET A 1 102 ? -10.037 -0.266 -9.708 1.00 89.06 102 MET A CA 1
ATOM 767 C C . MET A 1 102 ? -10.248 -1.424 -10.702 1.00 89.06 102 MET A C 1
ATOM 769 O O . MET A 1 102 ? -10.444 -1.153 -11.885 1.00 89.06 102 MET A O 1
ATOM 773 N N . ASN A 1 103 ? -10.202 -2.685 -10.251 1.00 89.62 103 ASN A N 1
ATOM 774 C CA . ASN A 1 103 ? -10.229 -3.891 -11.086 1.00 89.62 103 ASN A CA 1
ATOM 775 C C . ASN A 1 103 ? -9.202 -3.849 -12.239 1.00 89.62 103 ASN A C 1
ATOM 777 O O . ASN A 1 103 ? -9.546 -3.991 -13.412 1.00 89.62 103 ASN A O 1
ATOM 781 N N . MET A 1 104 ? -7.939 -3.607 -11.887 1.00 90.56 104 MET A N 1
ATOM 782 C CA . MET A 1 104 ? -6.808 -3.475 -12.810 1.00 90.56 104 MET A CA 1
ATOM 783 C C . MET A 1 104 ? -5.760 -4.553 -12.535 1.00 90.56 104 MET A C 1
ATOM 785 O O . MET A 1 104 ? -5.560 -4.963 -11.394 1.00 90.56 104 MET A O 1
ATOM 789 N N . ASP A 1 105 ? -5.057 -5.010 -13.567 1.00 92.19 105 ASP A N 1
ATOM 790 C CA . ASP A 1 105 ? -4.158 -6.168 -13.448 1.00 92.19 105 ASP A CA 1
ATOM 791 C C . ASP A 1 105 ? -2.750 -5.798 -12.977 1.00 92.19 105 ASP A C 1
ATOM 793 O O . ASP A 1 105 ? -2.026 -6.627 -12.417 1.00 92.19 105 ASP A O 1
ATOM 797 N N . TRP A 1 106 ? -2.353 -4.549 -13.203 1.00 94.19 106 TRP A N 1
ATOM 798 C CA . TRP A 1 106 ? -1.015 -4.068 -12.901 1.00 94.19 106 TRP A CA 1
ATOM 799 C C . TRP A 1 106 ? -1.011 -2.602 -12.464 1.00 94.19 106 TRP A C 1
ATOM 801 O O . TRP A 1 106 ? -1.975 -1.853 -12.635 1.00 94.19 106 TRP A O 1
ATOM 811 N N . MET A 1 107 ? 0.106 -2.181 -11.881 1.00 96.19 107 MET A N 1
ATOM 812 C CA . MET A 1 107 ? 0.359 -0.808 -11.475 1.00 96.19 107 MET A CA 1
ATOM 813 C C . MET A 1 107 ? 1.733 -0.356 -11.949 1.00 96.19 107 MET A C 1
ATOM 815 O O . MET A 1 107 ? 2.734 -1.045 -11.759 1.00 96.19 107 MET A O 1
ATOM 819 N N . HIS A 1 108 ? 1.778 0.851 -12.497 1.00 96.56 108 HIS A N 1
ATOM 820 C CA . HIS A 1 108 ? 2.984 1.646 -12.622 1.00 96.56 108 HIS A CA 1
ATOM 821 C C . HIS A 1 108 ? 3.142 2.518 -11.379 1.00 96.56 108 HIS A C 1
ATOM 823 O O . HIS A 1 108 ? 2.364 3.439 -11.133 1.00 96.56 108 HIS A O 1
ATOM 829 N N . PHE A 1 109 ? 4.161 2.207 -10.586 1.00 97.50 109 PHE A N 1
ATOM 830 C CA . PHE A 1 109 ? 4.529 2.962 -9.398 1.00 97.50 109 PHE A CA 1
ATOM 831 C C . PHE A 1 109 ? 5.706 3.868 -9.751 1.00 97.50 109 PHE A C 1
ATOM 833 O O . PHE A 1 109 ? 6.846 3.415 -9.879 1.00 97.50 109 PHE A O 1
ATOM 840 N N . TYR A 1 110 ? 5.416 5.146 -9.962 1.00 96.81 110 TYR A N 1
ATOM 841 C CA . TYR A 1 110 ? 6.385 6.141 -10.395 1.00 96.81 110 TYR A CA 1
ATOM 842 C C . TYR A 1 110 ? 6.875 6.959 -9.204 1.00 96.81 110 TYR A C 1
ATOM 844 O O . TYR A 1 110 ? 6.086 7.539 -8.464 1.00 96.81 110 TYR A O 1
ATOM 852 N N . VAL A 1 111 ? 8.187 7.027 -9.014 1.00 96.44 111 VAL A N 1
ATOM 853 C CA . VAL A 1 111 ? 8.816 7.837 -7.972 1.00 96.44 111 VAL A CA 1
ATOM 854 C C . VAL A 1 111 ? 9.535 8.990 -8.638 1.00 96.44 111 VAL A C 1
ATOM 856 O O . VAL A 1 111 ? 10.398 8.768 -9.483 1.00 96.44 111 VAL A O 1
ATOM 859 N N . TRP A 1 112 ? 9.227 10.212 -8.222 1.00 94.44 112 TRP A N 1
ATOM 860 C CA . TRP A 1 112 ? 9.913 11.408 -8.690 1.00 94.44 112 TRP A CA 1
ATOM 861 C C . TRP A 1 112 ? 10.623 12.122 -7.543 1.00 94.44 112 TRP A C 1
ATOM 863 O O . TRP A 1 112 ? 10.064 12.318 -6.462 1.00 94.44 112 TRP A O 1
ATOM 873 N N . THR A 1 113 ? 11.862 12.537 -7.794 1.00 92.38 113 THR A N 1
ATOM 874 C CA . THR A 1 113 ? 12.638 13.430 -6.933 1.00 92.38 113 THR A CA 1
ATOM 875 C C . THR A 1 113 ? 13.349 14.484 -7.792 1.00 92.38 113 THR A C 1
ATOM 877 O O . THR A 1 113 ? 13.512 14.297 -8.998 1.00 92.38 113 THR A O 1
ATOM 880 N N . PRO A 1 114 ? 13.853 15.585 -7.207 1.00 90.31 114 PRO A N 1
ATOM 881 C CA . PRO A 1 114 ? 14.676 16.541 -7.951 1.00 90.31 114 PRO A CA 1
ATOM 882 C C . PRO A 1 114 ? 15.950 15.936 -8.570 1.00 90.31 114 PRO A C 1
ATOM 884 O O . PRO A 1 114 ? 16.499 16.493 -9.519 1.00 90.31 114 PRO A O 1
ATOM 887 N N . MET A 1 115 ? 16.437 14.806 -8.042 1.00 90.88 115 MET A N 1
ATOM 888 C CA . MET A 1 115 ? 17.597 14.103 -8.592 1.00 90.88 115 MET A CA 1
ATOM 889 C C . MET A 1 115 ? 1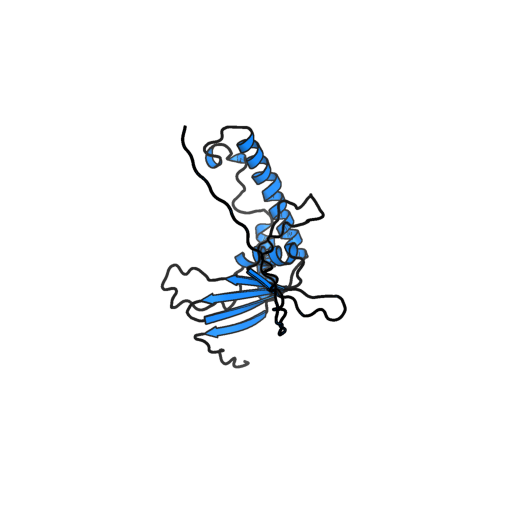7.263 13.208 -9.779 1.00 90.88 115 MET A C 1
ATOM 891 O O . MET A 1 115 ? 18.177 12.872 -10.526 1.00 90.88 115 MET A O 1
ATOM 895 N N . GLY A 1 116 ? 16.012 12.791 -9.939 1.00 93.31 116 GLY A N 1
ATOM 896 C CA . GLY A 1 116 ? 15.605 11.907 -11.019 1.00 93.31 116 GLY A CA 1
ATOM 897 C C . GLY A 1 116 ? 14.340 11.129 -10.689 1.00 93.31 116 GLY A C 1
ATOM 898 O O . GLY A 1 116 ? 13.530 11.536 -9.855 1.00 93.31 116 GLY A O 1
ATOM 899 N N . SER A 1 117 ? 14.168 9.979 -11.324 1.00 94.75 117 SER A N 1
ATOM 900 C CA . SER A 1 117 ? 12.946 9.198 -11.213 1.00 94.75 117 SER A CA 1
ATOM 901 C C . SER A 1 117 ? 13.176 7.698 -11.327 1.00 94.75 117 SER A C 1
ATOM 903 O O . SER A 1 117 ? 14.205 7.224 -11.814 1.00 94.75 117 SER A O 1
ATOM 905 N N . SER A 1 118 ? 12.207 6.933 -10.841 1.00 96.38 118 SER A N 1
ATOM 906 C CA . SER A 1 118 ? 12.136 5.497 -11.067 1.00 96.38 118 SER A CA 1
ATOM 907 C C . SER A 1 118 ? 10.714 5.055 -11.361 1.00 96.38 118 SER A C 1
ATOM 909 O O . SER A 1 118 ? 9.750 5.649 -10.887 1.00 96.38 118 SER A O 1
ATOM 911 N N . LEU A 1 119 ? 10.590 4.014 -12.175 1.00 96.25 119 LEU A N 1
ATOM 912 C CA . LEU A 1 119 ? 9.323 3.414 -12.558 1.00 96.25 119 LEU A CA 1
ATOM 913 C C . LEU A 1 119 ? 9.375 1.929 -12.236 1.00 96.25 119 LEU A C 1
ATOM 915 O O . LEU A 1 119 ? 10.231 1.212 -12.760 1.00 96.25 119 LEU A O 1
ATOM 919 N N . PHE A 1 120 ? 8.445 1.484 -11.402 1.00 97.31 120 PHE A N 1
ATOM 920 C CA . PHE A 1 120 ? 8.250 0.077 -11.098 1.00 97.31 120 PHE A CA 1
ATOM 921 C C . PHE A 1 120 ? 6.949 -0.422 -11.699 1.00 97.31 120 PHE A C 1
ATOM 923 O O . PHE A 1 120 ? 5.955 0.302 -11.718 1.00 97.31 120 PHE A O 1
ATOM 930 N N . GLU A 1 121 ? 6.947 -1.683 -12.100 1.00 95.88 121 GLU A N 1
ATOM 931 C CA . GLU A 1 121 ? 5.736 -2.427 -12.399 1.00 95.88 121 GLU A CA 1
ATOM 932 C C . GLU A 1 121 ? 5.446 -3.425 -11.279 1.00 95.88 121 GLU A C 1
ATOM 934 O O . GLU A 1 121 ? 6.322 -4.179 -10.837 1.00 95.88 121 GLU A O 1
ATOM 939 N N . LEU A 1 122 ? 4.202 -3.399 -10.812 1.00 97.12 122 LEU A N 1
ATOM 940 C CA . LEU A 1 122 ? 3.654 -4.306 -9.816 1.00 97.12 122 LEU A CA 1
ATOM 941 C C . LEU A 1 122 ? 2.461 -5.032 -10.430 1.00 97.12 122 LEU A C 1
ATOM 943 O O . LEU A 1 122 ? 1.610 -4.397 -11.045 1.00 97.12 122 LEU A O 1
ATOM 947 N N . SER A 1 123 ? 2.373 -6.342 -10.228 1.00 96.31 123 SER A N 1
ATOM 948 C CA . SER A 1 123 ? 1.187 -7.122 -10.592 1.00 96.31 123 SER A CA 1
ATOM 949 C C . SER A 1 123 ? 0.208 -7.190 -9.422 1.00 96.31 123 SER A C 1
ATOM 951 O O . SER A 1 123 ? 0.627 -7.219 -8.256 1.00 96.31 123 SER A O 1
ATOM 953 N N . ARG A 1 124 ? -1.089 -7.246 -9.730 1.00 96.62 124 ARG A N 1
ATOM 954 C CA . ARG A 1 124 ? -2.135 -7.533 -8.746 1.00 96.62 124 ARG A CA 1
ATOM 955 C C . ARG A 1 124 ? -1.967 -8.944 -8.185 1.00 96.62 124 ARG A C 1
ATOM 957 O O . ARG A 1 124 ? -1.660 -9.885 -8.914 1.00 96.62 124 ARG A O 1
ATOM 964 N N . ASP A 1 125 ? -2.157 -9.079 -6.881 1.00 97.69 125 ASP A N 1
ATOM 965 C CA . ASP A 1 125 ? -2.005 -10.326 -6.139 1.00 97.69 125 ASP A CA 1
ATOM 966 C C . ASP A 1 125 ? -3.258 -10.545 -5.281 1.00 97.69 125 ASP A C 1
ATOM 968 O O . ASP A 1 125 ? -3.440 -9.913 -4.239 1.00 97.69 125 ASP A O 1
ATOM 972 N N . VAL A 1 126 ? -4.154 -11.407 -5.770 1.00 96.00 126 VAL A N 1
ATOM 973 C CA . VAL A 1 126 ? -5.476 -11.640 -5.163 1.00 96.00 126 VAL A CA 1
ATOM 974 C C . VAL A 1 126 ? -5.346 -12.240 -3.764 1.00 96.00 126 VAL A C 1
ATOM 976 O O . VAL A 1 126 ? -6.000 -11.774 -2.838 1.00 96.00 126 VAL A O 1
ATOM 979 N N . ASP A 1 127 ? -4.432 -13.194 -3.573 1.00 97.06 127 ASP A N 1
ATOM 980 C CA . ASP A 1 127 ? -4.210 -13.825 -2.266 1.00 97.06 127 ASP A CA 1
ATOM 981 C C . ASP A 1 127 ? -3.714 -12.809 -1.224 1.00 97.06 127 ASP A C 1
ATOM 983 O O . ASP A 1 127 ? -4.119 -12.832 -0.055 1.00 97.06 127 ASP A O 1
ATOM 987 N N . TYR A 1 128 ? -2.838 -11.887 -1.643 1.00 98.19 128 TYR A N 1
ATOM 988 C CA . TYR A 1 128 ? -2.420 -10.770 -0.804 1.00 98.19 128 TYR A CA 1
ATOM 989 C C . TYR A 1 128 ? -3.598 -9.864 -0.449 1.00 98.19 128 TYR A C 1
ATOM 991 O O . TYR A 1 128 ? -3.754 -9.490 0.719 1.00 98.19 128 TYR A O 1
ATOM 999 N N . TRP A 1 129 ? -4.412 -9.500 -1.444 1.00 97.31 129 TRP A N 1
ATOM 1000 C CA . TRP A 1 129 ? -5.577 -8.658 -1.219 1.00 97.31 129 TRP A CA 1
ATOM 1001 C C . TRP A 1 129 ? -6.559 -9.310 -0.249 1.00 97.31 129 TRP A C 1
ATOM 1003 O O . TRP A 1 129 ? -6.978 -8.650 0.694 1.00 97.31 129 TRP A O 1
ATOM 1013 N N . ASP A 1 130 ? -6.848 -10.602 -0.383 1.00 96.25 130 ASP A N 1
ATOM 1014 C CA . ASP A 1 130 ? -7.741 -11.320 0.527 1.00 96.25 130 ASP A CA 1
ATOM 1015 C C . ASP A 1 130 ? -7.248 -11.261 1.978 1.00 96.25 130 ASP A C 1
ATOM 1017 O O . ASP A 1 130 ? -8.028 -11.044 2.911 1.00 96.25 130 ASP A O 1
ATOM 1021 N N . ALA A 1 131 ? -5.938 -11.407 2.197 1.00 97.12 131 ALA A N 1
ATOM 1022 C CA . ALA A 1 131 ? -5.347 -11.255 3.524 1.00 97.12 131 ALA A CA 1
ATOM 1023 C C . ALA A 1 131 ? -5.455 -9.821 4.059 1.00 97.12 131 ALA A C 1
ATOM 1025 O O . ALA A 1 131 ? -5.790 -9.623 5.232 1.00 97.12 131 ALA A O 1
ATOM 1026 N N . LEU A 1 132 ? -5.204 -8.825 3.209 1.00 97.88 132 LEU A N 1
ATOM 1027 C CA . LEU A 1 132 ? -5.315 -7.418 3.574 1.00 97.88 132 LEU A CA 1
ATOM 1028 C C . LEU A 1 132 ? -6.769 -7.018 3.860 1.00 97.88 132 LEU A C 1
ATOM 1030 O O . LEU A 1 132 ? -7.032 -6.375 4.876 1.00 97.88 132 LEU A O 1
ATOM 1034 N N . LYS A 1 133 ? -7.719 -7.440 3.022 1.00 96.44 133 LYS A N 1
ATOM 1035 C CA . LYS A 1 133 ? -9.150 -7.159 3.154 1.00 96.44 133 LYS A CA 1
ATOM 1036 C C . LYS A 1 133 ? -9.708 -7.719 4.458 1.00 96.44 133 LYS A C 1
ATOM 1038 O O . LYS A 1 133 ? -10.474 -7.023 5.116 1.00 96.44 133 LYS A O 1
ATOM 1043 N N . ARG A 1 134 ? -9.272 -8.908 4.902 1.00 96.75 134 ARG A N 1
ATOM 1044 C CA . ARG A 1 134 ? -9.625 -9.437 6.237 1.00 96.75 134 ARG A CA 1
ATOM 1045 C C . ARG A 1 134 ? -9.190 -8.495 7.361 1.00 96.75 134 ARG A C 1
ATOM 1047 O O . ARG A 1 134 ? -10.001 -8.161 8.219 1.00 96.75 134 ARG A O 1
ATOM 1054 N N . ALA A 1 135 ? -7.944 -8.021 7.329 1.00 97.50 135 ALA A N 1
ATOM 1055 C CA . ALA A 1 135 ? -7.441 -7.082 8.333 1.00 97.50 135 ALA A CA 1
ATOM 1056 C C . ALA A 1 135 ? -8.162 -5.721 8.286 1.00 97.50 135 ALA A C 1
ATOM 1058 O O . ALA A 1 135 ? -8.448 -5.131 9.327 1.00 97.50 135 ALA A O 1
ATOM 1059 N N . LEU A 1 136 ? -8.477 -5.227 7.084 1.00 97.06 136 LEU A N 1
ATOM 1060 C CA . LEU A 1 136 ? -9.237 -3.992 6.883 1.00 97.06 136 LEU A CA 1
ATOM 1061 C C . LEU A 1 136 ? -10.686 -4.122 7.378 1.00 97.06 136 LEU A C 1
ATOM 1063 O O . LEU A 1 136 ? -11.186 -3.213 8.035 1.00 97.06 136 LEU A O 1
ATOM 1067 N N . SER A 1 137 ? -11.330 -5.260 7.119 1.00 96.38 137 SER A N 1
ATOM 1068 C CA . SER A 1 137 ? -12.682 -5.579 7.586 1.00 96.38 137 SER A CA 1
ATOM 1069 C C . SER A 1 137 ? -12.738 -5.628 9.111 1.00 96.38 137 SER A C 1
ATOM 1071 O O . SER A 1 137 ? -13.603 -5.004 9.724 1.00 96.38 137 SER A O 1
ATOM 1073 N N . ASP A 1 138 ? -11.773 -6.296 9.743 1.00 97.25 138 ASP A N 1
ATOM 1074 C CA . ASP A 1 138 ? -11.644 -6.317 11.199 1.00 97.25 138 ASP A CA 1
ATOM 1075 C C . ASP A 1 138 ? -11.450 -4.914 11.775 1.00 97.25 138 ASP A C 1
ATOM 1077 O O . ASP A 1 138 ? -12.134 -4.535 12.726 1.00 97.25 138 ASP A O 1
ATOM 1081 N N . PHE A 1 139 ? -10.567 -4.112 11.173 1.00 96.88 139 PHE A N 1
ATOM 1082 C CA . PHE A 1 139 ? -10.387 -2.714 11.554 1.00 96.88 139 PHE A CA 1
ATOM 1083 C C . PHE A 1 139 ? -11.704 -1.926 11.458 1.00 96.88 139 PHE A C 1
ATOM 1085 O O . PHE A 1 139 ? -12.086 -1.215 12.391 1.00 96.88 139 PHE A O 1
ATOM 1092 N N . TRP A 1 140 ? -12.424 -2.074 10.350 1.00 96.69 140 TRP A N 1
ATOM 1093 C CA . TRP A 1 140 ? -13.650 -1.337 10.087 1.00 96.69 140 TRP A CA 1
ATOM 1094 C C . TRP A 1 140 ? -14.784 -1.716 11.044 1.00 96.69 140 TRP A C 1
ATOM 1096 O O . TRP A 1 140 ? -15.316 -0.852 11.746 1.00 96.69 140 TRP A O 1
ATOM 1106 N N . TRP A 1 141 ? -15.126 -3.002 11.120 1.00 96.44 141 TRP A N 1
ATOM 1107 C CA . TRP A 1 141 ? -16.295 -3.470 11.864 1.00 96.44 141 TRP A CA 1
ATOM 1108 C C . TRP A 1 141 ? -16.068 -3.543 13.374 1.00 96.44 141 TRP A C 1
ATOM 1110 O O . TRP A 1 141 ? -17.015 -3.341 14.131 1.00 96.44 141 TRP A O 1
ATOM 1120 N N . LYS A 1 142 ? -14.834 -3.785 13.841 1.00 96.56 142 LYS A N 1
ATOM 1121 C CA . LYS A 1 142 ? -14.540 -3.856 15.285 1.00 96.56 142 LYS A CA 1
ATOM 1122 C C . LYS A 1 142 ? -14.235 -2.486 15.899 1.00 96.56 142 LYS A C 1
ATOM 1124 O O . LYS A 1 142 ? -14.429 -2.319 17.101 1.00 96.56 142 LYS A O 1
ATOM 1129 N N . HIS A 1 143 ? -13.776 -1.510 15.106 1.00 96.00 143 HIS A N 1
ATOM 1130 C CA . HIS A 1 143 ? -13.283 -0.230 15.634 1.00 96.00 143 HIS A CA 1
ATOM 1131 C C . HIS A 1 143 ? -13.970 0.996 15.025 1.00 96.00 143 HIS A C 1
ATOM 1133 O O . HIS A 1 143 ? -14.512 1.823 15.761 1.00 96.00 143 HIS A O 1
ATOM 1139 N N . VAL A 1 144 ? -13.977 1.128 13.694 1.00 95.25 144 VAL A N 1
ATOM 1140 C CA . VAL A 1 144 ? -14.465 2.352 13.031 1.00 95.25 144 VAL A CA 1
ATOM 1141 C C . VAL A 1 144 ? -15.979 2.491 13.139 1.00 95.25 144 VAL A C 1
ATOM 1143 O O . VAL A 1 144 ? -16.469 3.532 13.573 1.00 95.25 144 VAL A O 1
ATOM 1146 N N . GLN A 1 145 ? -16.721 1.449 12.770 1.00 95.62 145 GLN A N 1
ATOM 1147 C CA . GLN A 1 145 ? -18.184 1.467 12.763 1.00 95.62 145 GLN A CA 1
ATOM 1148 C C . GLN A 1 145 ? -18.776 1.678 14.164 1.00 95.62 145 GLN A C 1
ATOM 1150 O O . GLN A 1 145 ? -19.523 2.646 14.337 1.00 95.62 145 GLN A O 1
ATOM 1155 N N . PRO A 1 146 ? -18.375 0.911 15.199 1.00 95.88 146 PRO A N 1
ATOM 1156 C CA . PRO A 1 146 ? -18.820 1.175 16.565 1.00 95.88 146 PRO A CA 1
ATOM 1157 C C . PRO A 1 146 ? -18.429 2.575 17.054 1.00 95.88 146 PRO A C 1
ATOM 1159 O O . PRO A 1 146 ? -19.224 3.247 17.709 1.00 95.88 146 PRO A O 1
ATOM 1162 N N . GLY A 1 147 ? -17.226 3.052 16.709 1.00 94.88 147 GLY A N 1
ATOM 1163 C CA . GLY A 1 147 ? -16.764 4.389 17.091 1.00 94.88 147 GLY A CA 1
ATOM 1164 C C . GLY A 1 147 ? -17.637 5.486 16.488 1.00 94.88 147 GLY A C 1
ATOM 1165 O O . GLY A 1 147 ? -18.077 6.393 17.194 1.00 94.88 147 GLY A O 1
ATOM 1166 N N . ARG A 1 148 ? -17.960 5.357 15.197 1.00 93.69 148 ARG A N 1
ATOM 1167 C CA . ARG A 1 148 ? -18.871 6.254 14.479 1.00 93.69 148 ARG A CA 1
ATOM 1168 C C . ARG A 1 148 ? -20.252 6.290 15.127 1.00 93.69 148 ARG A C 1
ATOM 1170 O O . ARG A 1 148 ? -20.801 7.371 15.321 1.00 93.69 148 ARG A O 1
ATOM 1177 N N . GLU A 1 149 ? -20.802 5.134 15.488 1.00 95.62 149 GLU A N 1
ATOM 1178 C CA . GLU A 1 149 ? -22.100 5.064 16.160 1.00 95.62 149 GLU A CA 1
ATOM 1179 C C . GLU A 1 149 ? -22.094 5.751 17.526 1.00 95.62 149 GLU A C 1
ATOM 1181 O O . GLU A 1 149 ? -23.018 6.504 17.834 1.00 95.62 149 GLU A O 1
ATOM 1186 N N . MET A 1 150 ? -21.057 5.523 18.335 1.00 95.12 150 MET A N 1
ATOM 1187 C CA . MET A 1 150 ? -20.927 6.156 19.648 1.00 95.12 150 MET A CA 1
ATOM 1188 C C . MET A 1 150 ? -20.827 7.678 19.520 1.00 95.12 150 MET A C 1
ATOM 1190 O O . MET A 1 150 ? -21.551 8.396 20.208 1.00 95.12 150 MET A O 1
ATOM 1194 N N . CYS A 1 151 ? -20.007 8.175 18.590 1.00 91.56 151 CYS A N 1
ATOM 1195 C CA . CYS A 1 151 ? -19.881 9.610 18.323 1.00 91.56 151 CYS A CA 1
ATOM 1196 C C . CYS A 1 151 ? -21.169 10.235 17.767 1.00 91.56 151 CYS A C 1
ATOM 1198 O O . CYS A 1 151 ? -21.412 11.417 17.981 1.00 91.56 151 CYS A O 1
ATOM 1200 N N . SER A 1 152 ? -22.001 9.467 17.057 1.00 92.69 152 SER A N 1
ATOM 1201 C CA . SER A 1 152 ? -23.286 9.959 16.548 1.00 92.69 152 SER A CA 1
ATOM 1202 C C . SER A 1 152 ? -24.391 9.965 17.606 1.00 92.69 152 SER A C 1
ATOM 1204 O O . SER A 1 152 ? -25.323 10.759 17.494 1.00 92.69 152 SER A O 1
ATOM 1206 N N . LYS A 1 153 ? -24.341 9.053 18.585 1.00 94.06 153 LYS A N 1
ATOM 1207 C CA . LYS A 1 153 ? -25.377 8.888 19.621 1.00 94.06 153 LYS A CA 1
ATOM 1208 C C . LYS A 1 153 ? -25.120 9.756 20.856 1.00 94.06 153 LYS A C 1
ATOM 1210 O O . LYS A 1 153 ? -26.071 10.152 21.525 1.00 94.06 153 LYS A O 1
ATOM 1215 N N . TYR A 1 154 ? -23.858 10.043 21.164 1.00 92.81 154 TYR A N 1
ATOM 1216 C CA . TYR A 1 154 ? -23.446 10.734 22.385 1.00 92.81 154 TYR A CA 1
ATOM 1217 C C . TYR A 1 154 ? -22.602 11.972 22.070 1.00 92.81 154 TYR A C 1
ATOM 1219 O O . TYR A 1 154 ? -21.917 12.030 21.054 1.00 92.81 154 TYR A O 1
ATOM 1227 N N . ASN A 1 155 ? -22.608 12.957 22.972 1.00 91.75 155 ASN A N 1
ATOM 1228 C CA . ASN A 1 155 ? -21.775 14.155 22.846 1.00 91.75 155 ASN A CA 1
ATOM 1229 C C . ASN A 1 155 ? -20.319 13.863 23.255 1.00 91.75 155 ASN A C 1
ATOM 1231 O O . ASN A 1 155 ? -19.879 14.242 24.341 1.00 91.75 155 ASN A O 1
ATOM 1235 N N . ILE A 1 156 ? -19.598 13.136 22.401 1.00 90.88 156 ILE A N 1
ATOM 1236 C CA . ILE A 1 156 ? -18.201 12.752 22.621 1.00 90.88 156 ILE A CA 1
ATOM 1237 C C . ILE A 1 156 ? -17.290 13.875 22.132 1.00 90.88 156 ILE A C 1
ATOM 1239 O O . ILE A 1 156 ? -17.190 14.135 20.936 1.00 90.88 156 ILE A O 1
ATOM 1243 N N . THR A 1 157 ? -16.605 14.532 23.064 1.00 90.12 157 THR A N 1
ATOM 1244 C CA . THR A 1 157 ? -15.691 15.648 22.765 1.00 90.12 157 THR A CA 1
ATOM 1245 C C . THR A 1 157 ? -14.253 15.200 22.508 1.00 90.12 157 THR A C 1
ATOM 1247 O O . THR A 1 157 ? -13.531 15.866 21.772 1.00 90.12 157 THR A O 1
ATOM 1250 N N . ASP A 1 158 ? -13.844 14.067 23.082 1.00 91.50 158 ASP A N 1
ATOM 1251 C CA . ASP A 1 158 ? -12.538 13.448 22.855 1.00 91.50 158 ASP A CA 1
ATOM 1252 C C . ASP A 1 158 ? -12.678 11.916 22.774 1.00 91.50 158 ASP A C 1
ATOM 1254 O O . ASP A 1 158 ? -12.646 11.221 23.796 1.00 91.50 158 ASP A O 1
ATOM 1258 N N . PRO A 1 159 ? -12.835 11.361 21.559 1.00 87.38 159 PRO A N 1
ATOM 1259 C CA . PRO A 1 159 ? -12.979 9.922 21.358 1.00 87.38 159 PRO A CA 1
ATOM 1260 C C . PRO A 1 159 ? -11.773 9.100 21.829 1.00 87.38 159 PRO A C 1
ATOM 1262 O O . PRO A 1 159 ? -11.941 7.935 22.182 1.00 87.38 159 PRO A O 1
ATOM 1265 N N . LEU A 1 160 ? -10.562 9.670 21.860 1.00 86.62 160 LEU A N 1
ATOM 1266 C CA . LEU A 1 160 ? -9.357 8.917 22.226 1.00 86.62 160 LEU A CA 1
ATOM 1267 C C . LEU A 1 160 ? -9.307 8.597 23.721 1.00 86.62 160 LEU A C 1
ATOM 1269 O O . LEU A 1 160 ? -8.781 7.550 24.102 1.00 86.62 160 LEU A O 1
ATOM 1273 N N . THR A 1 161 ? -9.850 9.482 24.556 1.00 90.56 161 THR A N 1
ATOM 1274 C CA . THR A 1 161 ? -9.936 9.281 26.008 1.00 90.56 161 THR A CA 1
ATOM 1275 C C . THR A 1 161 ? -11.263 8.663 26.434 1.00 90.56 161 THR A C 1
ATOM 1277 O O . THR A 1 161 ? -11.289 7.896 27.394 1.00 90.56 161 THR A O 1
ATOM 1280 N N . GLN A 1 162 ? -12.354 8.948 25.715 1.00 93.56 162 GLN A N 1
ATOM 1281 C CA . GLN A 1 162 ? -13.706 8.512 26.087 1.00 93.56 162 GLN A CA 1
ATOM 1282 C C . GLN A 1 162 ? -14.103 7.155 25.486 1.00 93.56 162 GLN A C 1
ATOM 1284 O O . GLN A 1 162 ? -14.969 6.486 26.044 1.00 93.56 162 GLN A O 1
ATOM 1289 N N . LEU A 1 163 ? -13.462 6.709 24.396 1.00 93.38 163 LEU A N 1
ATOM 1290 C CA . LEU A 1 163 ? -13.707 5.404 23.759 1.00 93.38 163 LEU A CA 1
ATOM 1291 C C . LEU A 1 163 ? -12.431 4.538 23.647 1.00 93.38 163 LEU A C 1
ATOM 1293 O O . LEU A 1 163 ? -12.143 3.995 22.575 1.00 93.38 163 LEU A O 1
ATOM 1297 N N . PRO A 1 164 ? -11.647 4.352 24.727 1.00 93.94 164 PRO A N 1
ATOM 1298 C CA . PRO A 1 164 ? -10.364 3.652 24.654 1.00 93.94 164 PRO A CA 1
ATOM 1299 C C . PRO A 1 164 ? -10.505 2.176 24.253 1.00 93.94 164 PRO A C 1
ATOM 1301 O O . PRO A 1 164 ? -9.584 1.619 23.664 1.00 93.94 164 PRO A O 1
ATOM 1304 N N . SER A 1 165 ? -11.654 1.548 24.526 1.00 93.62 165 SER A N 1
ATOM 1305 C CA . SER A 1 165 ? -11.945 0.159 24.144 1.00 93.62 165 SER A CA 1
ATOM 1306 C C . SER A 1 165 ? -12.118 -0.041 22.637 1.00 93.62 165 SER A C 1
ATOM 1308 O O . SER A 1 165 ? -11.907 -1.145 22.147 1.00 93.62 165 SER A O 1
ATOM 1310 N N . LEU A 1 166 ? -12.482 1.012 21.899 1.00 94.94 166 LEU A N 1
ATOM 1311 C CA . LEU A 1 166 ? -12.629 0.968 20.444 1.00 94.94 166 LEU A CA 1
ATOM 1312 C C . LEU A 1 166 ? -11.327 1.302 19.720 1.00 94.94 166 LEU A C 1
ATOM 1314 O O . LEU A 1 166 ? -11.249 1.149 18.504 1.00 94.94 166 LEU A O 1
ATOM 1318 N N . LYS A 1 167 ? -10.283 1.717 20.445 1.00 93.94 167 LYS A N 1
ATOM 1319 C CA . LYS A 1 167 ? -8.973 1.973 19.858 1.00 93.94 167 LYS A CA 1
ATOM 1320 C C . LYS A 1 167 ? -8.373 0.658 19.335 1.00 93.94 167 LYS A C 1
ATOM 1322 O O . LYS A 1 167 ? -8.186 -0.275 20.117 1.00 93.94 167 LYS A O 1
ATOM 1327 N N . PRO A 1 168 ? -8.024 0.577 18.043 1.00 94.62 168 PRO A N 1
ATOM 1328 C CA . PRO A 1 168 ? -7.387 -0.609 17.496 1.00 94.62 168 PRO A CA 1
ATOM 1329 C C . PRO A 1 168 ? -5.984 -0.802 18.087 1.00 94.62 168 PRO A C 1
ATOM 1331 O O . PRO A 1 168 ? -5.299 0.181 18.408 1.00 94.62 168 PRO A O 1
ATOM 1334 N N . PRO A 1 169 ? -5.520 -2.056 18.218 1.00 94.44 169 PRO A N 1
ATOM 1335 C CA . PRO A 1 169 ? -4.144 -2.323 18.602 1.00 94.44 169 PRO A CA 1
ATOM 1336 C C . PRO A 1 169 ? -3.175 -1.761 17.545 1.00 94.44 169 PRO A C 1
ATOM 1338 O O . PRO A 1 169 ? -3.524 -1.678 16.367 1.00 94.44 169 PRO A O 1
ATOM 1341 N N . PRO A 1 170 ? -1.924 -1.425 17.916 1.00 94.69 170 PRO A N 1
ATOM 1342 C CA . PRO A 1 170 ? -0.944 -0.891 16.965 1.00 94.69 170 PRO A CA 1
ATOM 1343 C C . PRO A 1 170 ? -0.630 -1.819 15.782 1.00 94.69 170 PRO A C 1
ATOM 1345 O O . PRO A 1 170 ? -0.117 -1.361 14.764 1.00 94.69 170 PRO A O 1
ATOM 1348 N N . LYS A 1 171 ? -0.873 -3.126 15.930 1.00 95.81 171 LYS A N 1
ATOM 1349 C CA . LYS A 1 171 ? -0.657 -4.142 14.898 1.00 95.81 171 LYS A CA 1
ATOM 1350 C C . LYS A 1 171 ? -1.830 -5.113 14.887 1.00 95.81 171 LYS A C 1
ATOM 1352 O O . LYS A 1 171 ? -2.235 -5.594 15.942 1.00 95.81 171 LYS A O 1
ATOM 1357 N N . HIS A 1 172 ? -2.322 -5.414 13.691 1.00 97.31 172 HIS A N 1
ATOM 1358 C CA . HIS A 1 172 ? -3.271 -6.498 13.458 1.00 97.31 172 HIS A CA 1
ATOM 1359 C C . HIS A 1 172 ? -2.574 -7.861 13.605 1.00 97.31 172 HIS A C 1
ATOM 1361 O O . HIS A 1 172 ? -1.370 -7.962 13.367 1.00 97.31 172 HIS A O 1
ATOM 1367 N N . GLU A 1 173 ? -3.310 -8.922 13.931 1.00 97.25 173 GLU A N 1
ATOM 1368 C CA . GLU A 1 173 ? -2.767 -10.290 14.027 1.00 97.25 173 GLU A CA 1
ATOM 1369 C C . GLU A 1 173 ? -2.105 -10.758 12.716 1.00 97.25 173 GLU A C 1
ATOM 1371 O O . GLU A 1 173 ? -1.016 -11.324 12.730 1.00 97.25 173 GLU A O 1
ATOM 1376 N N . LEU A 1 174 ? -2.694 -10.391 11.573 1.00 97.50 174 LEU A N 1
ATOM 1377 C CA . LEU A 1 174 ? -2.168 -10.676 10.229 1.00 97.50 174 LEU A CA 1
ATOM 1378 C C . LEU A 1 174 ? -0.979 -9.788 9.814 1.00 97.50 174 LEU A C 1
ATOM 1380 O O . LEU A 1 174 ? -0.461 -9.944 8.710 1.00 97.50 174 LEU A O 1
ATOM 1384 N N . PHE A 1 175 ? -0.525 -8.847 10.653 1.00 96.88 175 PHE A N 1
ATOM 1385 C CA . PHE A 1 175 ? 0.538 -7.897 10.290 1.00 96.88 175 PHE A CA 1
ATOM 1386 C C . PHE A 1 175 ? 1.820 -8.597 9.816 1.00 96.88 175 PHE A C 1
ATOM 1388 O O . PHE A 1 175 ? 2.428 -8.169 8.836 1.00 96.88 175 PHE A O 1
ATOM 1395 N N . GLY A 1 176 ? 2.230 -9.672 10.498 1.00 97.69 176 GLY A N 1
ATOM 1396 C CA . GLY A 1 176 ? 3.436 -10.424 10.139 1.00 97.69 176 GLY A CA 1
ATOM 1397 C C . GLY A 1 176 ? 3.333 -11.080 8.761 1.00 97.69 176 GLY A C 1
ATOM 1398 O O . GLY A 1 176 ? 4.274 -10.996 7.969 1.00 97.69 176 GLY A O 1
ATOM 1399 N N . ASP A 1 177 ? 2.177 -11.670 8.456 1.00 97.38 177 ASP A N 1
ATOM 1400 C CA . ASP A 1 177 ? 1.908 -12.301 7.164 1.00 97.38 177 ASP A CA 1
ATOM 1401 C C . ASP A 1 177 ? 1.843 -11.264 6.046 1.00 97.38 177 ASP A C 1
ATOM 1403 O O . ASP A 1 177 ? 2.564 -11.388 5.059 1.00 97.38 177 ASP A O 1
ATOM 1407 N N . ILE A 1 178 ? 1.079 -10.184 6.236 1.00 98.12 178 ILE A N 1
ATOM 1408 C CA . ILE A 1 178 ? 0.977 -9.087 5.263 1.00 98.12 178 ILE A CA 1
ATOM 1409 C C . ILE A 1 178 ? 2.361 -8.494 4.976 1.00 98.12 178 ILE A C 1
ATOM 1411 O O . ILE A 1 178 ? 2.691 -8.216 3.822 1.00 98.12 178 ILE A O 1
ATOM 1415 N N . LEU A 1 179 ? 3.212 -8.323 5.992 1.00 98.00 179 LEU A N 1
ATOM 1416 C CA . LEU A 1 179 ? 4.568 -7.804 5.802 1.00 98.00 179 LEU A CA 1
ATOM 1417 C C . LEU A 1 179 ? 5.447 -8.768 4.989 1.00 98.00 179 LEU A C 1
ATOM 1419 O O . LEU A 1 179 ? 6.162 -8.331 4.082 1.00 98.00 179 LEU A O 1
ATOM 1423 N N . ARG A 1 180 ? 5.388 -10.071 5.291 1.00 98.25 180 ARG A N 1
ATOM 1424 C CA . ARG A 1 180 ? 6.122 -11.108 4.551 1.00 98.25 180 ARG A CA 1
ATOM 1425 C C . ARG A 1 180 ? 5.676 -11.166 3.090 1.00 98.25 180 ARG A C 1
ATOM 1427 O O . ARG A 1 180 ? 6.526 -11.162 2.199 1.00 98.25 180 ARG A O 1
ATOM 1434 N N . GLU A 1 181 ? 4.373 -11.153 2.835 1.00 98.19 181 GLU A N 1
ATOM 1435 C CA . GLU A 1 181 ? 3.841 -11.183 1.472 1.00 98.19 181 GLU A CA 1
ATOM 1436 C C . GLU A 1 181 ? 4.109 -9.868 0.723 1.00 98.19 181 GLU A C 1
ATOM 1438 O O . GLU A 1 181 ? 4.423 -9.888 -0.466 1.00 98.19 181 GLU A O 1
ATOM 1443 N N . SER A 1 182 ? 4.141 -8.726 1.423 1.00 98.44 182 SER A N 1
ATOM 1444 C CA . SER A 1 182 ? 4.578 -7.450 0.832 1.00 98.44 182 SER A CA 1
ATOM 1445 C C . SER A 1 182 ? 6.018 -7.547 0.333 1.00 98.44 182 SER A C 1
ATOM 1447 O O . SER A 1 182 ? 6.339 -7.079 -0.759 1.00 98.44 182 SER A O 1
ATOM 1449 N N . LYS A 1 183 ? 6.899 -8.201 1.105 1.00 98.31 183 LYS A N 1
ATOM 1450 C CA . LYS A 1 183 ? 8.278 -8.456 0.678 1.00 98.31 183 LYS A CA 1
ATOM 1451 C C . LYS A 1 183 ? 8.319 -9.342 -0.568 1.00 98.31 183 LYS A C 1
ATOM 1453 O O . LYS A 1 183 ? 9.061 -9.007 -1.488 1.00 98.31 183 LYS A O 1
ATOM 1458 N N . ARG A 1 184 ? 7.512 -10.410 -0.623 1.00 98.19 184 ARG A N 1
ATOM 1459 C CA . ARG A 1 184 ? 7.405 -11.288 -1.803 1.00 98.19 184 ARG A CA 1
ATOM 1460 C C . ARG A 1 184 ? 6.995 -10.509 -3.053 1.00 98.19 184 ARG A C 1
ATOM 1462 O O . ARG A 1 184 ? 7.582 -10.723 -4.107 1.00 98.19 184 ARG A O 1
ATOM 1469 N N . ILE A 1 185 ? 6.012 -9.616 -2.944 1.00 98.00 185 ILE A N 1
ATOM 1470 C CA . ILE A 1 185 ? 5.554 -8.783 -4.066 1.00 98.00 185 ILE A CA 1
ATOM 1471 C C . ILE A 1 185 ? 6.666 -7.837 -4.525 1.00 98.00 185 ILE A C 1
ATOM 1473 O O . ILE A 1 185 ? 6.954 -7.770 -5.715 1.00 98.00 185 ILE A O 1
ATOM 1477 N N . VAL A 1 186 ? 7.354 -7.160 -3.598 1.00 97.38 186 VAL A N 1
ATOM 1478 C CA . VAL A 1 186 ? 8.482 -6.284 -3.961 1.00 97.38 186 VAL A CA 1
ATOM 1479 C C . VAL A 1 186 ? 9.626 -7.063 -4.610 1.00 97.38 186 VAL A C 1
ATOM 1481 O O . VAL A 1 186 ? 10.216 -6.574 -5.567 1.00 97.38 186 VAL A O 1
ATOM 1484 N N . ASP A 1 187 ? 9.935 -8.269 -4.127 1.00 96.81 187 ASP A N 1
ATOM 1485 C CA . ASP A 1 187 ? 10.972 -9.126 -4.722 1.00 96.81 187 ASP A CA 1
ATOM 1486 C C . ASP A 1 187 ? 10.618 -9.570 -6.153 1.00 96.81 187 ASP A C 1
ATOM 1488 O O . ASP A 1 187 ? 11.520 -9.856 -6.934 1.00 96.81 187 ASP A O 1
ATOM 1492 N N . LYS A 1 188 ? 9.325 -9.598 -6.505 1.00 95.50 188 LYS A N 1
ATOM 1493 C CA . LYS A 1 188 ? 8.827 -9.887 -7.859 1.00 95.50 188 LYS A CA 1
ATOM 1494 C C . LYS A 1 188 ? 8.602 -8.634 -8.721 1.00 95.50 188 LYS A C 1
ATOM 1496 O O . LYS A 1 188 ? 8.288 -8.780 -9.896 1.00 95.50 188 LYS A O 1
ATOM 1501 N N . SER A 1 189 ? 8.712 -7.429 -8.157 1.00 93.94 189 SER A N 1
ATOM 1502 C CA . SER A 1 189 ? 8.484 -6.181 -8.897 1.00 93.94 189 SER A CA 1
ATOM 1503 C C . SER A 1 189 ? 9.591 -5.911 -9.913 1.00 93.94 189 SER A C 1
ATOM 1505 O O . SER A 1 189 ? 10.767 -6.175 -9.647 1.00 93.94 189 SER A O 1
ATOM 1507 N N . ASN A 1 190 ? 9.224 -5.324 -11.050 1.00 93.56 190 ASN A N 1
ATOM 1508 C CA . ASN A 1 190 ? 10.177 -4.975 -12.097 1.00 93.56 190 ASN A CA 1
ATOM 1509 C C . ASN A 1 190 ? 10.529 -3.491 -12.000 1.00 93.56 190 ASN A C 1
ATOM 1511 O O . ASN A 1 190 ? 9.649 -2.640 -12.094 1.00 93.56 190 ASN A O 1
ATOM 1515 N N . LEU A 1 191 ? 11.813 -3.160 -11.853 1.00 95.00 191 LEU A N 1
ATOM 1516 C CA . LEU A 1 191 ? 12.298 -1.791 -12.043 1.00 95.00 191 LEU A CA 1
ATOM 1517 C C . LEU A 1 191 ? 12.453 -1.542 -13.549 1.00 95.00 191 LEU A C 1
ATOM 1519 O O . LEU A 1 191 ? 13.471 -1.902 -14.136 1.00 95.00 191 LEU A O 1
ATOM 1523 N N . LEU A 1 192 ? 11.431 -0.954 -14.167 1.00 92.88 192 LEU A N 1
ATOM 1524 C CA . LEU A 1 192 ? 11.391 -0.698 -15.608 1.00 92.88 192 LEU A CA 1
ATOM 1525 C C . LEU A 1 192 ? 12.310 0.453 -16.013 1.00 92.88 192 LEU A C 1
ATOM 1527 O O . LEU A 1 192 ? 12.950 0.414 -17.062 1.00 92.88 192 LEU A O 1
ATOM 1531 N N . ASN A 1 193 ? 12.361 1.497 -15.187 1.00 92.69 193 ASN A N 1
ATOM 1532 C CA . ASN A 1 193 ? 13.184 2.666 -15.446 1.00 92.69 193 ASN A CA 1
ATOM 1533 C C . ASN A 1 193 ? 13.785 3.193 -14.144 1.00 92.69 193 ASN A C 1
ATOM 1535 O O . ASN A 1 193 ? 13.147 3.186 -13.093 1.00 92.69 193 ASN A O 1
ATOM 1539 N N . PHE A 1 194 ? 15.017 3.668 -14.228 1.00 94.06 194 PHE A N 1
ATOM 1540 C CA . PHE A 1 194 ? 15.696 4.398 -13.179 1.00 94.06 194 PHE A CA 1
ATOM 1541 C C . PHE A 1 194 ? 16.587 5.420 -13.863 1.00 94.06 194 PHE A C 1
ATOM 1543 O O . PHE A 1 194 ? 17.419 5.047 -14.687 1.00 94.06 194 PHE A O 1
ATOM 1550 N N . GLU A 1 195 ? 16.444 6.689 -13.519 1.00 93.19 195 GLU A N 1
ATOM 1551 C CA . GLU A 1 195 ? 17.282 7.755 -14.050 1.00 93.19 195 GLU A CA 1
ATOM 1552 C C . GLU A 1 195 ? 17.752 8.686 -12.941 1.00 93.19 195 GLU A C 1
ATOM 1554 O O . GLU A 1 195 ? 17.101 8.847 -11.907 1.00 93.19 195 GLU A O 1
ATOM 1559 N N . ILE A 1 196 ? 18.923 9.274 -13.173 1.00 92.88 196 ILE A N 1
ATOM 1560 C CA . ILE A 1 196 ? 19.479 10.340 -12.351 1.00 92.88 196 ILE A CA 1
ATOM 1561 C C . ILE A 1 196 ? 19.879 11.484 -13.280 1.00 92.88 196 ILE A C 1
ATOM 1563 O O . ILE A 1 196 ? 20.662 11.290 -14.214 1.00 92.88 196 ILE A O 1
ATOM 1567 N N . HIS A 1 197 ? 19.377 12.684 -13.005 1.00 89.25 197 HIS A N 1
ATOM 1568 C CA . HIS A 1 197 ? 19.621 13.908 -13.765 1.00 89.25 197 HIS A CA 1
ATOM 1569 C C . HIS A 1 197 ? 19.353 13.748 -15.272 1.00 89.25 197 HIS A C 1
ATOM 1571 O O . HIS A 1 197 ? 20.135 14.211 -16.107 1.00 89.25 197 HIS A O 1
ATOM 1577 N N . GLY A 1 198 ? 18.267 13.055 -15.622 1.00 83.25 198 GLY A N 1
ATOM 1578 C CA . GLY A 1 198 ? 17.848 12.806 -17.000 1.00 83.25 198 GLY A CA 1
ATOM 1579 C C . GLY A 1 198 ? 18.699 11.768 -17.733 1.00 83.25 198 GLY A C 1
ATOM 1580 O O . GLY A 1 198 ? 18.632 11.680 -18.959 1.00 83.25 198 GLY A O 1
ATOM 1581 N N . LYS A 1 199 ? 19.532 11.001 -17.019 1.00 86.38 199 LYS A N 1
ATOM 1582 C CA . LYS A 1 199 ? 20.409 9.977 -17.601 1.00 86.38 199 LYS A CA 1
ATOM 1583 C C . LYS A 1 199 ? 20.061 8.601 -17.054 1.00 86.38 199 LYS A C 1
ATOM 1585 O O . LYS A 1 199 ? 20.063 8.383 -15.843 1.00 86.38 199 LYS A O 1
ATOM 1590 N N . LEU A 1 200 ? 19.849 7.654 -17.965 1.00 81.06 200 LEU A N 1
ATOM 1591 C CA . LEU A 1 200 ? 19.766 6.237 -17.626 1.00 81.06 200 LEU A CA 1
ATOM 1592 C C . LEU A 1 200 ? 21.157 5.749 -17.175 1.00 81.06 200 LEU A C 1
ATOM 1594 O O . LEU A 1 200 ? 22.145 6.014 -17.874 1.00 81.06 200 LEU A O 1
ATOM 1598 N N . PRO A 1 201 ? 21.284 5.048 -16.034 1.00 68.56 201 PRO A N 1
ATOM 1599 C CA . PRO A 1 201 ? 22.517 4.379 -15.666 1.00 68.56 201 PRO A CA 1
ATOM 1600 C C . PRO A 1 201 ? 22.915 3.409 -16.773 1.00 68.56 201 PRO A C 1
ATOM 1602 O O . PRO A 1 201 ? 22.080 2.688 -17.320 1.00 68.56 201 PRO A O 1
ATOM 1605 N N . LYS A 1 202 ? 24.209 3.350 -17.082 1.00 60.12 202 LYS A N 1
ATOM 1606 C CA . LYS A 1 202 ? 24.740 2.265 -17.903 1.00 60.12 202 LYS A CA 1
ATOM 1607 C C . LYS A 1 202 ? 24.669 0.988 -17.068 1.00 60.12 202 LYS A C 1
ATOM 1609 O O . LYS A 1 202 ? 25.498 0.796 -16.183 1.00 60.12 202 LYS A O 1
ATOM 1614 N N . TRP A 1 203 ? 23.672 0.147 -17.313 1.00 57.41 203 TRP A N 1
ATOM 1615 C CA . TRP A 1 203 ? 23.635 -1.194 -16.743 1.00 57.41 203 TRP A CA 1
ATOM 1616 C C . TRP A 1 203 ? 24.760 -2.009 -17.386 1.00 57.41 203 TRP A C 1
ATOM 1618 O O . TRP A 1 203 ? 24.673 -2.404 -18.545 1.00 57.41 203 TRP A O 1
ATOM 1628 N N . THR A 1 204 ? 25.858 -2.222 -16.664 1.00 41.50 204 THR A N 1
ATOM 1629 C CA . THR A 1 204 ? 26.785 -3.301 -17.002 1.00 41.50 204 THR A CA 1
ATOM 1630 C C . THR A 1 204 ? 26.120 -4.587 -16.546 1.00 41.50 204 THR A C 1
ATOM 1632 O O . THR A 1 204 ? 25.970 -4.795 -15.343 1.00 41.50 204 THR A O 1
ATOM 1635 N N . HIS A 1 205 ? 25.667 -5.411 -17.490 1.00 36.62 205 HIS A N 1
ATOM 1636 C CA . HIS A 1 205 ? 25.336 -6.800 -17.196 1.00 36.62 205 HIS A CA 1
ATOM 1637 C C . HIS A 1 205 ? 26.571 -7.433 -16.536 1.00 36.62 205 HIS A C 1
ATOM 1639 O O . HIS A 1 205 ? 27.644 -7.438 -17.143 1.00 36.62 205 HIS A O 1
ATOM 1645 N N . VAL A 1 206 ? 26.433 -7.851 -15.276 1.00 35.41 206 VAL A N 1
ATOM 1646 C CA . VAL A 1 206 ? 27.419 -8.669 -14.557 1.00 35.41 206 VAL A CA 1
ATOM 1647 C C . VAL A 1 206 ? 26.920 -10.099 -14.582 1.00 35.41 206 VAL A C 1
ATOM 1649 O O . VAL A 1 206 ? 25.702 -10.270 -14.341 1.00 35.41 206 VAL A O 1
#

Organism: Liquidambar formosana (NCBI:txid63359)

Radius of gyration: 25.79 Å; chains: 1; bounding box: 72×71×69 Å

Sequence (206 aa):
MNGMMHRSMKQGVGGGGGRGGEVGEHRRVKEFLVYGNTNLEDDWLAASPDGVVIDKILYGSSSGGVLEIKCPFFNADASRAPPWKRVPLYCIPQAQGLMEIMNMDWMHFYVWTPMGSSLFELSRDVDYWDALKRALSDFWWKHVQPGREMCSKYNITDPLTQLPSLKPPPKHELFGDILRESKRIVDKSNLLNFEIHGKLPKWTHV